Protein 2IY9 (pdb70)

Radius of gyration: 17.22 Å; Cα contacts (8 Å, |Δi|>4): 808; chains: 1; bounding box: 43×43×46 Å

Organism: Escherichia coli (NCBI:txid562)

Secondary structure (DSSP, 8-state):
--HHHHHHT--HHHHHTS-TTS--EEEEEES-----GGGTT-EEEEEE-BTT--SS--SSSHHHHHHHHHHHHHHH-SSSS--SSTT-EEEEEE--SSBPTTHHHHHHHHHHT-TTSPTTEEEEEEESS-B-----HHHHHHHHHHHHHTS-EEEEE--BS--BTTTS-TTTSPBTTT----SHHHHHT--EEEEEEEPP--TTSPP-B---SSSPBPB-TTT-SEEEE-SSEEEE-TTS-EEEE-SHHHHHHHHHHHHHHHHHH-TTS-HHHHHHHHHHHSEE-GGGTTTSGGGEE--HHHHHHHHH-

Solvent-accessible surface area: 12047 Å² total; per-residue (Å²): 156,34,50,2,13,101,8,1,2,7,38,132,99,4,46,85,83,18,55,137,135,30,87,3,1,0,0,0,1,3,0,0,2,16,36,54,26,3,0,56,96,0,69,77,23,76,67,35,30,6,135,80,56,27,27,110,18,44,151,80,37,92,62,48,40,24,44,0,0,2,2,0,0,0,0,0,2,101,130,64,10,111,3,1,1,44,72,0,42,0,0,0,0,1,0,47,19,92,17,58,149,26,5,19,2,83,0,0,62,32,0,45,91,47,124,186,24,47,78,2,29,1,13,1,0,0,0,4,20,22,39,105,51,34,136,26,76,68,3,58,90,2,0,13,76,0,3,134,78,49,57,31,1,0,0,0,1,4,6,46,54,25,26,20,9,84,163,26,61,59,102,90,40,18,22,0,4,8,6,64,25,131,52,62,95,43,118,159,47,14,1,0,0,11,0,0,0,0,15,90,14,184,115,82,85,82,1,82,18,17,51,45,59,148,50,0,3,6,47,0,46,97,30,1,19,0,0,0,0,0,52,74,0,57,17,9,41,16,78,62,127,69,19,88,15,28,0,2,15,15,0,0,0,0,0,0,0,0,0,0,0,0,0,1,41,50,23,184,7,60,4,50,61,0,26,110,18,1,21,126,7,5,50,90,47,122,76,2,65,85,48,0,30,100,0,26,2,2,17,0,79,88,0,0,26,83,24,25,158

Nearest PDB structures (foldseek):
  2iy9-assembly1_A  TM=1.003E+00  e=6.321E-73  Escherichia coli
  4bwg-assembly2_G  TM=9.987E-01  e=6.006E-67  Escherichia coli 98NK2
  1av7-assembly1_A  TM=8.566E-01  e=9.090E-17  Bacillus licheniformis
  8coz-assembly2_B  TM=7.674E-01  e=4.186E-17  Plasmodium vivax
  8pol-assembly1_B  TM=7.586E-01  e=1.205E-15  Plasmodium falciparum

CATH classification: 3.40.50.200

Sequence (309 aa):
KPWYFDAIGLTETTMSLTDKNTPVVVSVVDSGVAFIGGLSDSEFAKFSFTQDGSPFPVKKSEALYIHGTAMASLIASRYGIYGVYPHALISSRRVIPDGVQDSWIRAIESIMSNVFLAPGEEKIINISGGQKGVSASVWTELLSRMGRNNDRLIVAAVGNDGADIRKLSAQQRIWPAAYHPVSSVNKKQDPVIRVAALAQYRKGETPVLHGGGITGSRFGNNWVDIAAPGQNITFLRPDAKTGTGSGTSEATAIVSGVLAAMTSCNPRATATELKRTLLESADKYPSLVDKVTEGRVLNAEKAISMFCK

Foldseek 3Di:
DDQQCQQQVVDPVLLVLFFLVFEAEEEQEAQAAQCDAQNVPQAPEFFEQAPVRDRAHDVPDQCSNFQSNFLCLCQARRPPRDHSAVSYHYYGYHQDDRGDVPSVLVSVVVVVPDPVQDQNHNQEYFALFADAQQVCVSVQVVQLVVLVVQQHAYQHEQDFQAAAPVPDDRRPTGPPLQRQDDDPSSVLSGRYAYEFEWDRDHHVDDIDFADHRGATTHFFASSHAEYEHFAQHWGAGSVGDIDTGGHRSSRSSNLSSLLSRLCSLPSRDGSSVLSCLQRVQFDADPVCVGGHPRRGYNRSSSSSVVSSD

InterPro domains:
  IPR000209 Peptidase S8/S53 domain [PF00082] (46-308)
  IPR036852 Peptidase S8/S53 domain superfamily [G3DSA:3.40.50.200] (23-347)
  IPR036852 Peptidase S8/S53 domain superfamily [SSF52743] (22-330)
  IPR050131 Subtilisin-like serine protease [PTHR43806] (43-310)

B-factor: mean 29.31, std 7.7, range [18.89, 122.31]

GO terms:
  GO:0005576 extracellular region (C, EXP)
  GO:0044166 host cell endoplasmic reticulum lumen (C, IMP)
  GO:0004252 serine-type endopeptidase activity (F, IMP)

Structure (mmCIF, N/CA/C/O backbone):
data_2IY9
#
_entry.id   2IY9
#
_cell.length_a   44.967
_cell.length_b   78.987
_cell.length_c   95.782
_cell.angle_alpha   90.00
_cell.angle_beta   90.00
_cell.angle_gamma   90.00
#
_symmetry.space_group_name_H-M   'P 21 21 21'
#
loop_
_entity.id
_entity.type
_entity.pdbx_description
1 polymer SUBA
2 water water
#
loop_
_atom_site.group_PDB
_atom_site.id
_atom_site.type_symbol
_atom_site.label_atom_id
_atom_site.label_alt_id
_atom_site.label_comp_id
_atom_site.label_asym_id
_atom_site.label_entity_id
_atom_site.label_seq_id
_atom_site.pdbx_PDB_ins_code
_atom_site.Cartn_x
_atom_site.Cartn_y
_atom_site.Cartn_z
_atom_site.occupancy
_atom_site.B_iso_or_equiv
_atom_site.auth_seq_id
_atom_site.auth_comp_id
_atom_site.auth_asym_id
_atom_site.auth_atom_id
_atom_site.pdbx_PDB_model_num
ATOM 1 N N . LYS A 1 23 ? -4.137 34.689 25.522 1.00 35.22 23 LYS A N 1
ATOM 2 C CA . LYS A 1 23 ? -3.263 34.626 24.322 1.00 34.93 23 LYS A CA 1
ATOM 3 C C . LYS A 1 23 ? -3.736 33.436 23.428 1.00 33.53 23 LYS A C 1
ATOM 4 O O . LYS A 1 23 ? -4.948 33.250 23.279 1.00 34.12 23 LYS A O 1
ATOM 10 N N . PRO A 1 24 ? -2.831 32.670 22.789 1.00 31.70 24 PRO A N 1
ATOM 11 C CA . PRO A 1 24 ? -3.350 31.407 22.225 1.00 30.48 24 PRO A CA 1
ATOM 12 C C . PRO A 1 24 ? -3.821 30.395 23.270 1.00 28.91 24 PRO A C 1
ATOM 13 O O . PRO A 1 24 ? -3.442 30.481 24.435 1.00 28.17 24 PRO A O 1
ATOM 17 N N . TRP A 1 25 ? -4.642 29.438 22.831 1.00 27.91 25 TRP A N 1
ATOM 18 C CA . TRP A 1 25 ? -5.219 28.420 23.712 1.00 26.86 25 TRP A CA 1
ATOM 19 C C . TRP A 1 25 ? -4.209 27.724 24.613 1.00 26.24 25 TRP A C 1
ATOM 20 O O . TRP A 1 25 ? -4.512 27.410 25.764 1.00 26.52 25 TRP A O 1
ATOM 31 N N . TYR A 1 26 ? -3.001 27.491 24.100 1.00 25.82 26 TYR A N 1
ATOM 32 C CA . TYR A 1 26 ? -2.031 26.667 24.831 1.00 25.27 26 TYR A CA 1
ATOM 33 C C . TYR A 1 26 ? -1.347 27.339 26.019 1.00 25.46 26 TYR A C 1
ATOM 34 O O . TYR A 1 26 ? -0.760 26.657 26.857 1.00 25.39 26 TYR A O 1
ATOM 43 N N . PHE A 1 27 ? -1.443 28.664 26.114 1.00 25.85 27 PHE A N 1
ATOM 44 C CA . PHE A 1 27 ? -0.890 29.358 27.276 1.00 26.39 27 PHE A CA 1
ATOM 45 C C . PHE A 1 27 ? -1.555 28.894 28.580 1.00 26.54 27 PHE A C 1
ATOM 46 O O . PHE A 1 27 ? -0.878 28.417 29.488 1.00 25.96 27 PHE A O 1
ATOM 54 N N . ASP A 1 28 ? -2.886 28.986 28.654 1.00 26.92 28 ASP A N 1
ATOM 55 C CA . ASP A 1 28 ? -3.595 28.499 29.836 1.00 27.55 28 ASP A CA 1
ATOM 56 C C . ASP A 1 28 ? -3.456 26.976 29.989 1.00 27.03 28 ASP A C 1
ATOM 57 O O . ASP A 1 28 ? -3.305 26.466 31.105 1.00 26.41 28 ASP A O 1
ATOM 62 N N . ALA A 1 29 ? -3.450 26.258 28.865 1.00 26.69 29 ALA A N 1
ATOM 63 C CA . ALA A 1 29 ? -3.376 24.786 28.890 1.00 26.72 29 ALA A CA 1
ATOM 64 C C . ALA A 1 29 ? -2.095 24.281 29.559 1.00 27.04 29 ALA A C 1
ATOM 65 O O . ALA A 1 29 ? -2.116 23.277 30.284 1.00 27.89 29 ALA A O 1
ATOM 67 N N . ILE A 1 30 ? -0.990 24.995 29.354 1.00 27.03 30 ILE A N 1
ATOM 68 C CA . ILE A 1 30 ? 0.286 24.596 29.952 1.00 27.31 30 ILE A CA 1
ATOM 69 C C . ILE A 1 30 ? 0.696 25.400 31.194 1.00 27.67 30 ILE A C 1
ATOM 70 O O . ILE A 1 30 ? 1.766 25.157 31.772 1.00 27.38 30 ILE A O 1
ATOM 75 N N . GLY A 1 31 ? -0.155 26.334 31.617 1.00 28.25 31 GLY A N 1
ATOM 76 C CA . GLY A 1 31 ? 0.097 27.099 32.841 1.00 29.23 31 GLY A CA 1
ATOM 77 C C . GLY A 1 31 ? 1.090 28.237 32.644 1.00 30.11 31 GLY A C 1
ATOM 78 O O . GLY A 1 31 ? 1.805 28.630 33.582 1.00 30.08 31 GLY A O 1
ATOM 79 N N . LEU A 1 32 ? 1.126 28.774 31.429 1.00 30.49 32 LEU A N 1
ATOM 80 C CA . LEU A 1 32 ? 2.010 29.890 31.105 1.00 32.29 32 LEU A CA 1
ATOM 81 C C . LEU A 1 32 ? 1.264 31.180 31.414 1.00 32.48 32 LEU A C 1
ATOM 82 O O . LEU A 1 32 ? 0.891 31.931 30.515 1.00 32.70 32 LEU A O 1
ATOM 87 N N . THR A 1 33 ? 1.036 31.388 32.708 1.00 33.11 33 THR A N 1
ATOM 88 C CA . THR A 1 33 ? 0.281 32.509 33.243 1.00 33.81 33 THR A CA 1
ATOM 89 C C . THR A 1 33 ? 1.206 33.669 33.591 1.00 34.48 33 THR A C 1
ATOM 90 O O . THR A 1 33 ? 2.431 33.530 33.592 1.00 33.93 33 THR A O 1
ATOM 94 N N . GLU A 1 34 ? 0.599 34.803 33.924 1.00 35.46 34 GLU A N 1
ATOM 95 C CA . GLU A 1 34 ? 1.332 36.001 34.322 1.00 36.12 34 GLU A CA 1
ATOM 96 C C . GLU A 1 34 ? 2.262 35.714 35.495 1.00 36.07 34 GLU A C 1
ATOM 97 O O . GLU A 1 34 ? 3.427 36.103 35.458 1.00 36.18 34 GLU A O 1
ATOM 103 N N . THR A 1 35 ? 1.760 35.026 36.523 1.00 35.93 35 THR A N 1
ATOM 104 C CA . THR A 1 35 ? 2.566 34.757 37.722 1.00 36.29 35 THR A CA 1
ATOM 105 C C . THR A 1 35 ? 3.723 33.796 37.446 1.00 35.81 35 THR A C 1
ATOM 106 O O . THR A 1 35 ? 4.777 33.897 38.075 1.00 35.85 35 THR A O 1
ATOM 110 N N . THR A 1 36 ? 3.509 32.865 36.515 1.00 35.58 36 THR A N 1
ATOM 111 C CA . THR A 1 36 ? 4.553 31.954 36.047 1.00 34.95 36 THR A CA 1
ATOM 112 C C . THR A 1 36 ? 5.683 32.764 35.422 1.00 35.16 36 THR A C 1
ATOM 113 O O . THR A 1 36 ? 6.856 32.587 35.767 1.00 35.06 36 THR A O 1
ATOM 117 N N . MET A 1 37 ? 5.313 33.674 34.528 1.00 35.65 37 MET A N 1
ATOM 118 C CA . MET A 1 37 ? 6.282 34.485 33.791 1.00 36.30 37 MET A CA 1
ATOM 119 C C . MET A 1 37 ? 7.026 35.480 34.679 1.00 36.18 37 MET A C 1
ATOM 120 O O . MET A 1 37 ? 8.172 35.835 34.394 1.00 35.88 37 MET A O 1
ATOM 125 N N . SER A 1 38 ? 6.372 35.907 35.761 1.00 35.83 38 SER A N 1
ATOM 126 C CA . SER A 1 38 ? 6.976 36.807 36.740 1.00 35.78 38 SER A CA 1
ATOM 127 C C . SER A 1 38 ? 8.200 36.192 37.429 1.00 35.40 38 SER A C 1
ATOM 128 O O . SER A 1 38 ? 9.077 36.918 37.893 1.00 35.60 38 SE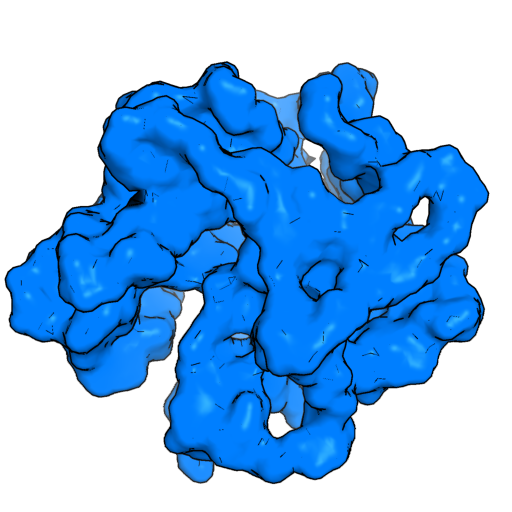R A O 1
ATOM 131 N N . LEU A 1 39 ? 8.253 34.859 37.472 1.00 34.60 39 LEU A N 1
ATOM 132 C CA . LEU A 1 39 ? 9.356 34.114 38.083 1.00 34.24 39 LEU A CA 1
ATOM 133 C C . LEU A 1 39 ? 10.649 34.082 37.257 1.00 33.88 39 LEU A C 1
ATOM 134 O O . LEU A 1 39 ? 11.703 33.696 37.771 1.00 33.22 39 LEU A O 1
ATOM 139 N N . THR A 1 40 ? 10.560 34.453 35.981 1.00 33.65 40 THR A N 1
ATOM 140 C CA . THR A 1 40 ? 11.724 34.456 35.085 1.00 33.88 40 THR A CA 1
ATOM 141 C C . THR A 1 40 ? 12.548 35.740 35.231 1.00 34.14 40 THR A C 1
ATOM 142 O O . THR A 1 40 ? 12.039 36.770 35.691 1.00 33.80 40 THR A O 1
ATOM 146 N N . ASP A 1 41 ? 13.817 35.667 34.835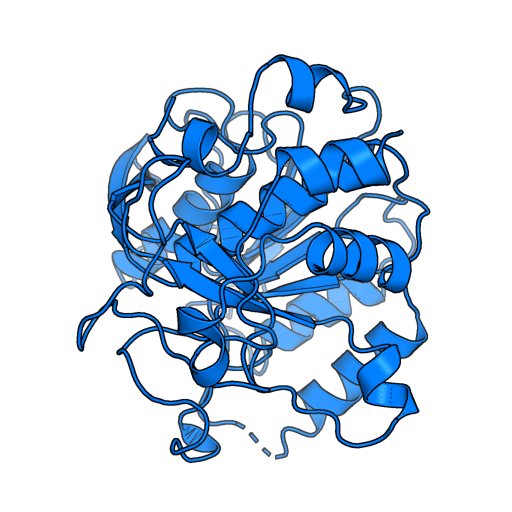 1.00 34.11 41 ASP A N 1
ATOM 147 C CA . ASP A 1 41 ? 14.758 36.779 34.958 1.00 34.66 41 ASP A CA 1
ATOM 148 C C . ASP A 1 41 ? 15.006 37.383 33.570 1.00 34.77 41 ASP A C 1
ATOM 149 O O . ASP A 1 41 ? 15.838 36.884 32.804 1.00 34.12 41 ASP A O 1
ATOM 154 N N . LYS A 1 42 ? 14.290 38.464 33.264 1.00 34.95 42 LYS A N 1
ATOM 155 C CA . LYS A 1 42 ? 14.383 39.126 31.950 1.00 35.67 42 LYS A CA 1
ATOM 156 C C . LYS A 1 42 ? 15.703 39.885 31.775 1.00 35.02 42 LYS A C 1
ATOM 157 O O . LYS A 1 42 ? 16.026 40.358 30.687 1.00 35.48 42 LYS A O 1
ATOM 163 N N . ASN A 1 43 ? 16.460 39.989 32.856 1.00 34.39 43 ASN A N 1
ATOM 164 C CA . ASN A 1 43 ? 17.745 40.666 32.843 1.00 34.16 43 ASN A CA 1
ATOM 165 C C . ASN A 1 43 ? 18.893 39.755 32.427 1.00 33.04 43 ASN A C 1
ATOM 166 O O . ASN A 1 43 ? 20.005 40.218 32.219 1.00 32.97 43 ASN A O 1
ATOM 171 N N . THR A 1 44 ? 18.604 38.459 32.300 1.00 31.61 44 THR A N 1
ATOM 172 C CA . THR A 1 44 ? 19.584 37.477 31.852 1.00 30.09 44 THR A CA 1
ATOM 173 C C . THR A 1 44 ? 19.281 37.126 30.405 1.00 29.27 44 THR A C 1
ATOM 174 O O . THR A 1 44 ? 18.220 36.563 30.116 1.00 28.57 44 THR A O 1
ATOM 178 N N . PRO A 1 45 ? 20.191 37.481 29.488 1.00 28.30 45 PRO A N 1
ATOM 179 C CA . PRO A 1 45 ? 19.920 37.198 28.083 1.00 27.76 45 PRO A CA 1
ATOM 180 C C . PRO A 1 45 ? 19.890 35.702 27.811 1.00 26.73 45 PRO A C 1
ATOM 181 O O . PRO A 1 45 ? 20.721 34.945 28.322 1.00 26.13 45 PRO A O 1
ATOM 185 N N . VAL A 1 46 ? 18.892 35.289 27.043 1.00 26.23 46 VAL A N 1
ATOM 186 C CA . VAL A 1 46 ? 18.735 33.905 26.636 1.00 25.08 46 VAL A CA 1
ATOM 187 C C . VAL A 1 46 ? 18.530 33.915 25.143 1.00 24.30 46 VAL A C 1
ATOM 188 O O . VAL A 1 46 ? 17.610 34.565 24.654 1.00 24.77 46 VAL A O 1
ATOM 192 N N . VAL A 1 47 ? 19.394 33.198 24.431 1.00 23.43 47 VAL A N 1
ATOM 193 C CA . VAL A 1 47 ? 19.312 33.069 22.984 1.00 22.61 47 VAL A CA 1
ATOM 194 C C . VAL A 1 47 ? 18.985 31.615 22.664 1.00 22.31 47 VAL A C 1
ATOM 195 O O . VAL A 1 47 ? 19.733 30.703 23.024 1.00 22.55 47 VAL A O 1
ATOM 199 N N . VAL A 1 48 ? 17.863 31.403 21.987 1.00 22.41 48 VAL A N 1
ATOM 200 C CA . VAL A 1 48 ? 17.496 30.071 21.542 1.00 21.85 48 VAL A CA 1
ATOM 201 C C . VAL A 1 48 ? 18.001 29.874 20.116 1.00 22.20 48 VAL A C 1
ATOM 202 O O . VAL A 1 48 ? 17.808 30.729 19.240 1.00 22.05 48 VAL A O 1
ATOM 206 N N . SER A 1 49 ? 18.670 28.749 19.892 1.00 22.58 49 SER A N 1
ATOM 207 C CA . SER A 1 49 ? 19.142 28.415 18.560 1.00 23.44 49 SER A CA 1
ATOM 208 C C . SER A 1 49 ? 17.969 27.863 17.735 1.00 23.26 49 SER A C 1
ATOM 209 O O . SER A 1 49 ? 17.245 26.978 18.188 1.00 23.03 49 SER A O 1
ATOM 212 N N . VAL A 1 50 ? 17.753 28.418 16.547 1.00 22.99 50 VAL A N 1
ATOM 213 C CA . VAL A 1 50 ? 16.712 27.900 15.661 1.00 22.98 50 VAL A CA 1
ATOM 214 C C . VAL A 1 50 ? 17.386 27.306 14.426 1.00 22.94 50 VAL A C 1
ATOM 215 O O . VAL A 1 50 ? 17.793 28.036 13.504 1.00 23.25 50 VAL A O 1
ATOM 219 N N . VAL A 1 51 ? 17.531 25.978 14.453 1.00 22.39 51 VAL A N 1
ATOM 220 C CA . VAL A 1 51 ? 18.211 25.229 13.396 1.00 22.56 51 VAL A CA 1
ATOM 221 C C . VAL A 1 51 ? 17.101 24.789 12.439 1.00 22.54 51 VAL A C 1
ATOM 222 O O . VAL A 1 51 ? 16.277 23.903 12.750 1.00 21.66 51 VAL A O 1
ATOM 226 N N . ASP A 1 52 ? 17.050 25.451 11.287 1.00 22.34 52 ASP A N 1
ATOM 227 C CA . ASP A 1 52 ? 15.840 25.415 10.474 1.00 23.19 52 ASP A CA 1
ATOM 228 C C . ASP A 1 52 ? 16.080 26.003 9.086 1.00 23.18 52 ASP A C 1
ATOM 229 O O . ASP A 1 52 ? 17.204 25.972 8.582 1.00 23.39 52 ASP A O 1
ATOM 234 N N . SER A 1 53 ? 15.024 26.537 8.471 1.00 24.06 53 SER A N 1
ATOM 235 C CA . SER A 1 53 ? 15.078 26.975 7.078 1.00 24.13 53 SER A CA 1
ATOM 236 C C . SER A 1 53 ? 15.422 28.466 6.915 1.00 24.86 53 SER A C 1
ATOM 237 O O . SER A 1 53 ? 15.327 29.008 5.814 1.00 24.85 53 SER A O 1
ATOM 240 N N . GLY A 1 54 ? 15.820 29.117 8.012 1.00 25.03 54 GLY A N 1
ATOM 241 C CA . GLY A 1 54 ? 16.153 30.548 7.997 1.00 25.39 54 GLY A CA 1
ATOM 242 C C . GLY A 1 54 ? 15.037 31.384 8.600 1.00 25.27 54 GLY A C 1
ATOM 243 O O . GLY A 1 54 ? 13.859 31.009 8.544 1.00 25.66 54 GLY A O 1
ATOM 244 N N . VAL A 1 55 ? 15.406 32.524 9.187 1.00 25.12 55 VAL A N 1
ATOM 245 C CA . VAL A 1 55 ? 14.447 33.331 9.931 1.00 24.19 55 VAL A CA 1
ATOM 246 C C . VAL A 1 55 ? 14.379 34.750 9.364 1.00 23.98 55 VAL A C 1
ATOM 247 O O . VAL A 1 55 ? 15.405 35.386 9.129 1.00 24.06 55 VAL A O 1
ATOM 251 N N . ALA A 1 56 ? 13.155 35.208 9.128 1.00 24.39 56 ALA A N 1
ATOM 252 C CA . ALA A 1 56 ? 12.867 36.575 8.723 1.00 24.56 56 ALA A CA 1
ATOM 253 C C . ALA A 1 56 ? 12.555 37.373 9.979 1.00 24.72 56 ALA A C 1
ATOM 254 O O . ALA A 1 56 ? 11.505 37.174 10.615 1.00 24.48 56 ALA A O 1
ATOM 256 N N . PHE A 1 57 ? 13.466 38.270 10.340 1.00 24.86 57 PHE A N 1
ATOM 257 C CA . PHE A 1 57 ? 13.311 39.060 11.565 1.00 25.24 57 PHE A CA 1
ATOM 258 C C . PHE A 1 57 ? 12.443 40.291 11.300 1.00 25.74 57 PHE A C 1
ATOM 259 O O . PHE A 1 57 ? 12.931 41.423 11.236 1.00 25.33 57 PHE A O 1
ATOM 267 N N . ILE A 1 58 ? 11.147 40.017 11.143 1.00 25.78 58 ILE A N 1
ATOM 268 C CA . ILE A 1 58 ? 10.119 41.000 10.766 1.00 26.24 58 ILE A CA 1
ATOM 269 C C . ILE A 1 58 ? 8.965 40.869 11.771 1.00 26.17 58 ILE A C 1
ATOM 270 O O . ILE A 1 58 ? 8.920 39.893 12.541 1.00 25.32 58 ILE A O 1
ATOM 275 N N . GLY A 1 59 ? 8.044 41.836 11.778 1.00 25.62 59 GLY A N 1
ATOM 276 C CA . GLY A 1 59 ? 6.897 41.789 12.683 1.00 25.19 59 GLY A CA 1
ATOM 277 C C . GLY A 1 59 ? 7.325 41.645 14.131 1.00 25.05 59 GLY A C 1
ATOM 278 O O . GLY A 1 59 ? 8.248 42.346 14.585 1.00 25.58 59 GLY A O 1
ATOM 279 N N . GLY A 1 60 ? 6.677 40.724 14.848 1.00 24.17 60 GLY A N 1
ATOM 280 C CA . GLY A 1 60 ? 7.010 40.413 16.248 1.00 23.67 60 GLY A CA 1
ATOM 281 C C . GLY A 1 60 ? 8.420 39.917 16.531 1.00 23.34 60 GLY A C 1
ATOM 282 O O . GLY A 1 60 ? 8.841 39.867 17.691 1.00 22.87 60 GLY A O 1
ATOM 283 N N . LEU A 1 61 ? 9.138 39.555 15.474 1.00 23.34 61 LEU A N 1
ATOM 284 C CA . LEU A 1 61 ? 10.540 39.127 15.562 1.00 23.82 61 LEU A CA 1
ATOM 285 C C . LEU A 1 61 ? 11.531 40.238 15.187 1.00 23.95 61 LEU A C 1
ATOM 286 O O . LEU A 1 61 ? 12.740 40.002 15.076 1.00 24.30 61 LEU A O 1
ATOM 291 N N . SER A 1 62 ? 11.008 41.447 15.016 1.00 24.24 62 SER A N 1
ATOM 292 C CA . SER A 1 62 ? 11.789 42.588 14.545 1.00 25.18 62 SER A CA 1
ATOM 293 C C . SER A 1 62 ? 13.004 42.911 15.391 1.00 24.69 62 SER A C 1
ATOM 294 O O . SER A 1 62 ? 14.018 43.376 14.864 1.00 25.42 62 SER A O 1
ATOM 297 N N . ASP A 1 63 ? 12.887 42.684 16.694 1.00 24.97 63 ASP A N 1
ATOM 298 C CA . ASP A 1 63 ? 13.956 42.959 17.653 1.00 24.99 63 ASP A CA 1
ATOM 299 C C . ASP A 1 63 ? 14.557 41.681 18.271 1.00 24.54 63 ASP A C 1
ATOM 300 O O . ASP A 1 63 ? 15.166 41.743 19.339 1.00 24.72 63 ASP A O 1
ATOM 305 N N . SER A 1 64 ? 14.388 40.542 17.601 1.00 23.66 64 SER A N 1
ATOM 306 C CA . SER A 1 64 ? 14.732 39.238 18.168 1.00 23.26 64 SER A CA 1
ATOM 307 C C . SER A 1 64 ? 16.092 38.682 17.741 1.00 23.43 64 SER A C 1
ATOM 308 O O . SER A 1 64 ? 16.559 37.686 18.298 1.00 23.21 64 SER A O 1
ATOM 311 N N . GLU A 1 65 ? 16.727 39.302 16.753 1.00 23.22 65 GLU A N 1
ATOM 312 C CA . GLU A 1 65 ? 17.949 38.719 16.213 1.00 23.38 65 GLU A CA 1
ATOM 313 C C . GLU A 1 65 ? 19.158 38.840 17.135 1.00 22.65 65 GLU A C 1
ATOM 314 O O . GLU A 1 65 ? 19.534 39.939 17.543 1.00 22.85 65 GLU A O 1
ATOM 320 N N . PHE A 1 66 ? 19.772 37.697 17.423 1.00 22.98 66 PHE A N 1
ATOM 321 C CA . PHE A 1 66 ? 21.092 37.649 18.059 1.00 23.36 66 PHE A CA 1
ATOM 322 C C . PHE A 1 66 ? 22.174 37.417 16.995 1.00 23.86 66 PHE A C 1
ATOM 323 O O . PHE A 1 66 ? 23.189 38.111 16.956 1.00 24.23 66 PHE A O 1
ATOM 331 N N . ALA A 1 67 ? 21.968 36.396 16.173 1.00 24.33 67 ALA A N 1
ATOM 332 C CA . ALA A 1 67 ? 22.854 36.092 15.071 1.00 24.60 67 ALA A CA 1
ATOM 333 C C . ALA A 1 67 ? 22.096 35.315 14.016 1.00 24.94 67 ALA A C 1
ATOM 334 O O . ALA A 1 67 ? 21.002 34.820 14.265 1.00 24.33 67 ALA A O 1
ATOM 336 N N . LYS A 1 68 ? 22.691 35.214 12.832 1.00 25.13 68 LYS A N 1
ATOM 337 C CA . LYS A 1 68 ? 22.175 34.351 11.777 1.00 25.49 68 LYS A CA 1
ATOM 338 C C . LYS A 1 68 ? 23.335 33.747 10.996 1.00 25.39 68 LYS A C 1
ATOM 339 O O . LYS A 1 68 ? 24.337 34.423 10.735 1.00 25.66 68 LYS A O 1
ATOM 345 N N . PHE A 1 69 ? 23.188 32.470 10.654 1.00 25.12 69 PHE A N 1
ATOM 346 C CA . PHE A 1 69 ? 24.230 31.679 9.985 1.00 25.83 69 PHE A CA 1
ATOM 347 C C . PHE A 1 69 ? 23.659 30.900 8.818 1.00 26.05 69 PHE A C 1
ATOM 348 O O . PHE A 1 69 ? 22.476 30.528 8.831 1.00 25.62 69 PHE A O 1
ATOM 356 N N . SER A 1 70 ? 24.520 30.620 7.833 1.00 26.77 70 SER A N 1
ATOM 357 C CA . SER A 1 70 ? 24.189 29.741 6.717 1.00 27.19 70 SER A CA 1
ATOM 358 C C . SER A 1 70 ? 24.971 28.437 6.775 1.00 27.85 70 SER A C 1
ATOM 359 O O . SER A 1 70 ? 26.193 28.433 6.974 1.00 28.03 70 SER A O 1
ATOM 362 N N . PHE A 1 71 ? 24.251 27.338 6.589 1.00 28.18 71 PHE A N 1
ATOM 363 C CA . PHE A 1 71 ? 24.862 26.039 6.366 1.00 28.53 71 PHE A CA 1
ATOM 364 C C . PHE A 1 71 ? 24.269 25.440 5.104 1.00 29.08 71 PHE A C 1
ATOM 365 O O . PHE A 1 71 ? 24.141 24.233 4.966 1.00 28.92 71 PHE A O 1
ATOM 373 N N . THR A 1 72 ? 23.915 26.325 4.180 1.00 29.92 72 THR A N 1
ATOM 374 C CA . THR A 1 72 ? 23.307 25.925 2.923 1.00 30.80 72 THR A CA 1
ATOM 375 C C . THR A 1 72 ? 24.248 26.277 1.780 1.00 31.44 72 THR A C 1
ATOM 376 O O . THR A 1 72 ? 25.163 27.092 1.945 1.00 31.48 72 THR A O 1
ATOM 380 N N . GLN A 1 73 ? 24.004 25.663 0.624 1.00 32.00 73 GLN A N 1
ATOM 381 C CA . GLN A 1 73 ? 24.924 25.717 -0.511 1.00 32.22 73 GLN A CA 1
ATOM 382 C C . GLN A 1 73 ? 24.949 27.077 -1.215 1.00 32.35 73 GLN A C 1
ATOM 383 O O . GLN A 1 73 ? 25.890 27.379 -1.967 1.00 32.68 73 GLN A O 1
ATOM 389 N N . ASP A 1 74 ? 23.920 27.887 -0.972 1.00 32.08 74 ASP A N 1
ATOM 390 C CA . ASP A 1 74 ? 23.861 29.255 -1.492 1.00 31.81 74 ASP A CA 1
ATOM 391 C C . ASP A 1 74 ? 24.581 30.279 -0.596 1.00 31.80 74 ASP A C 1
ATOM 392 O O . ASP A 1 74 ? 24.677 31.456 -0.950 1.00 32.11 74 ASP A O 1
ATOM 397 N N . GLY A 1 75 ? 25.082 29.826 0.552 1.00 31.10 75 GLY A N 1
ATOM 398 C CA . GLY A 1 75 ? 25.761 30.693 1.523 1.00 30.85 75 GLY A CA 1
ATOM 399 C C . GLY A 1 75 ? 24.882 31.723 2.222 1.00 30.54 75 GLY A C 1
ATOM 400 O O . GLY A 1 75 ? 25.388 32.601 2.939 1.00 30.14 75 GLY A O 1
ATOM 401 N N . SER A 1 76 ? 23.567 31.600 2.044 1.00 29.94 76 SER A N 1
ATOM 402 C CA . SER A 1 76 ? 22.614 32.580 2.569 1.00 30.06 76 SER A CA 1
ATOM 403 C C . SER A 1 76 ? 21.980 32.183 3.914 1.00 29.87 76 SER A C 1
ATOM 404 O O . SER A 1 76 ? 21.557 31.039 4.089 1.00 29.64 76 SER A O 1
ATOM 407 N N . PRO A 1 77 ? 21.913 33.139 4.863 1.00 30.00 77 PRO A N 1
ATOM 408 C CA . PRO A 1 77 ? 21.246 32.916 6.146 1.00 29.66 77 PRO A CA 1
ATOM 409 C C . PRO A 1 77 ? 19.729 33.155 6.086 1.00 29.41 77 PRO A C 1
ATOM 410 O O . PRO A 1 77 ? 19.019 32.887 7.064 1.00 28.42 77 PRO A O 1
ATOM 414 N N . PHE A 1 78 ? 19.243 33.648 4.943 1.00 29.10 78 PHE A N 1
ATOM 415 C CA . PHE A 1 78 ? 17.842 34.034 4.800 1.00 29.42 78 PHE A CA 1
ATOM 416 C C . PHE A 1 78 ? 17.018 32.909 4.176 1.00 29.18 78 PHE A C 1
ATOM 417 O O . PHE A 1 78 ? 17.553 32.135 3.382 1.00 29.06 78 PHE A O 1
ATOM 425 N N . PRO A 1 79 ? 15.715 32.823 4.519 1.00 29.10 79 PRO A N 1
ATOM 426 C CA . PRO A 1 79 ? 14.913 31.766 3.908 1.00 29.65 79 PRO A CA 1
ATOM 427 C C . PRO A 1 79 ? 14.637 32.059 2.432 1.00 30.51 79 PRO A C 1
ATOM 428 O O . PRO A 1 79 ? 14.586 33.227 2.025 1.00 29.86 79 PRO A O 1
ATOM 432 N N . VAL A 1 80 ? 14.475 30.994 1.651 1.00 31.74 80 VAL A N 1
ATOM 433 C CA . VAL A 1 80 ? 14.246 31.102 0.211 1.00 32.97 80 VAL A CA 1
ATOM 434 C C . VAL A 1 80 ? 12.873 30.559 -0.175 1.00 34.44 80 VAL A C 1
ATOM 435 O O . VAL A 1 80 ? 12.228 29.841 0.604 1.00 34.35 80 VAL A O 1
ATOM 439 N N . LYS A 1 81 ? 12.449 30.896 -1.390 1.00 35.82 81 LYS A N 1
ATOM 440 C CA . LYS A 1 81 ? 11.104 30.618 -1.875 1.00 37.62 81 LYS A CA 1
ATOM 441 C C . LYS A 1 81 ? 10.997 29.291 -2.643 1.00 38.25 81 LYS A C 1
ATOM 442 O O . LYS A 1 81 ? 9.987 29.035 -3.309 1.00 38.88 81 LYS A O 1
ATOM 448 N N . LYS A 1 82 ? 12.026 28.448 -2.544 1.00 38.63 82 LYS A N 1
ATOM 449 C CA . LYS A 1 82 ? 12.053 27.144 -3.232 1.00 38.75 82 LYS A CA 1
ATOM 450 C C . LYS A 1 82 ? 10.780 26.350 -2.945 1.00 38.63 82 LYS A C 1
ATOM 451 O O . LYS A 1 82 ? 10.164 25.759 -3.839 1.00 38.46 82 LYS A O 1
ATOM 453 N N . SER A 1 83 ? 10.382 26.362 -1.682 1.00 38.32 83 SER A N 1
ATOM 454 C CA . SER A 1 83 ? 9.148 25.735 -1.257 1.00 37.88 83 SER A CA 1
ATOM 455 C C . SER A 1 83 ? 8.462 26.714 -0.331 1.00 37.28 83 SER A C 1
ATOM 456 O O . SER A 1 83 ? 9.135 27.410 0.439 1.00 37.54 83 SER A O 1
ATOM 458 N N . GLU A 1 84 ? 7.133 26.769 -0.396 1.00 36.37 84 GLU A N 1
ATOM 459 C CA . GLU A 1 84 ? 6.376 27.644 0.487 1.00 35.51 84 GLU A CA 1
ATOM 460 C C . GLU A 1 84 ? 6.574 27.253 1.954 1.00 34.27 84 GLU A C 1
ATOM 461 O O . GLU A 1 84 ? 6.835 28.116 2.799 1.00 33.10 84 GLU A O 1
ATOM 467 N N . ALA A 1 85 ? 6.462 25.953 2.238 1.00 33.26 85 ALA A N 1
ATOM 468 C CA . ALA A 1 85 ? 6.656 25.437 3.592 1.00 32.53 85 ALA A CA 1
ATOM 469 C C . ALA A 1 85 ? 8.029 25.817 4.133 1.00 31.87 85 ALA A C 1
ATOM 470 O O . ALA A 1 85 ? 8.130 26.294 5.259 1.00 32.34 85 ALA A O 1
ATOM 472 N N . LEU A 1 86 ? 9.074 25.616 3.334 1.00 31.17 86 LEU A N 1
ATOM 473 C CA . LEU A 1 86 ? 10.433 25.951 3.769 1.00 31.18 86 LEU A CA 1
ATOM 474 C C . LEU A 1 86 ? 10.708 27.454 3.801 1.00 30.46 86 LEU A C 1
ATOM 475 O O . LEU A 1 86 ? 11.561 27.909 4.561 1.00 30.77 86 LEU A O 1
ATOM 480 N N . TYR A 1 87 ? 9.970 28.229 3.008 1.00 29.86 87 TYR A N 1
ATOM 481 C CA . TYR A 1 87 ? 10.086 29.689 3.072 1.00 28.88 87 TYR A CA 1
ATOM 482 C C . TYR A 1 87 ? 9.676 30.188 4.449 1.00 27.84 87 TYR A C 1
ATOM 483 O O . TYR A 1 87 ? 10.295 31.100 4.990 1.00 27.76 87 TYR A O 1
ATOM 492 N N . ILE A 1 88 ? 8.650 29.560 5.017 1.00 26.95 88 ILE A N 1
ATOM 493 C CA . ILE A 1 88 ? 8.013 30.057 6.238 1.00 26.66 88 ILE A CA 1
ATOM 494 C C . ILE A 1 88 ? 8.475 29.396 7.533 1.00 26.13 88 ILE A C 1
ATOM 495 O O . ILE A 1 88 ? 8.311 29.969 8.627 1.00 25.35 88 ILE A O 1
ATOM 500 N N . HIS A 1 89 ? 9.049 28.201 7.407 1.00 25.69 89 HIS A N 1
ATOM 501 C CA . HIS A 1 89 ? 9.163 27.299 8.556 1.00 25.32 89 HIS A CA 1
ATOM 502 C C . HIS A 1 89 ? 10.019 27.844 9.701 1.00 24.43 89 HIS A C 1
ATOM 503 O O . HIS A 1 89 ? 9.572 27.841 10.848 1.00 23.89 89 HIS A O 1
ATOM 510 N N . GLY A 1 90 ? 11.227 28.315 9.388 1.00 23.39 90 GLY A N 1
ATOM 511 C CA . GLY A 1 90 ? 12.121 28.886 10.408 1.00 23.32 90 GLY A CA 1
ATOM 512 C C . GLY A 1 90 ? 11.498 30.075 11.132 1.00 22.99 90 GLY A C 1
ATOM 513 O O . GLY A 1 90 ? 11.551 30.162 12.373 1.00 22.77 90 GLY A O 1
ATOM 514 N N . THR A 1 91 ? 10.908 30.989 10.357 1.00 22.66 91 THR A N 1
ATOM 515 C CA . THR A 1 91 ? 10.226 32.178 10.907 1.00 23.13 91 THR A CA 1
ATOM 516 C C . THR A 1 91 ? 9.063 31.772 11.823 1.00 22.75 91 THR A C 1
ATOM 517 O O . THR A 1 91 ? 8.884 32.330 12.911 1.00 23.06 91 THR A O 1
ATOM 521 N N . ALA A 1 92 ? 8.274 30.800 11.369 1.00 22.31 92 ALA A N 1
ATOM 522 C CA . ALA A 1 92 ? 7.183 30.252 12.164 1.00 21.58 92 ALA A CA 1
ATOM 523 C C . ALA A 1 92 ? 7.673 29.782 13.545 1.00 21.57 92 ALA A C 1
ATOM 524 O O . ALA A 1 92 ? 7.103 30.156 14.568 1.00 21.15 92 ALA A O 1
ATOM 526 N N . MET A 1 93 ? 8.732 28.971 13.557 1.00 21.72 93 MET A N 1
ATOM 527 C CA . MET A 1 93 ? 9.254 28.391 14.805 1.00 21.65 93 MET A CA 1
ATOM 528 C C . MET A 1 93 ? 9.797 29.459 15.741 1.00 21.56 93 MET A C 1
ATOM 529 O O . MET A 1 93 ? 9.451 29.487 16.935 1.00 21.65 93 MET A O 1
ATOM 534 N N . ALA A 1 94 ? 10.617 30.348 15.181 1.00 21.31 94 ALA A N 1
ATOM 535 C CA . ALA A 1 94 ? 11.145 31.505 15.888 1.00 20.81 94 ALA A CA 1
ATOM 536 C C . ALA A 1 94 ? 10.017 32.312 16.510 1.00 20.93 94 ALA A C 1
ATOM 537 O O . ALA A 1 94 ? 10.133 32.736 17.656 1.00 20.44 94 ALA A O 1
ATOM 539 N N . SER A 1 95 ? 8.919 32.497 15.772 1.00 20.48 95 SER A N 1
ATOM 540 C CA . SER A 1 95 ? 7.804 33.280 16.300 1.00 20.71 95 SER A CA 1
ATOM 541 C C . SER A 1 95 ? 7.177 32.600 17.515 1.00 20.40 95 SER A C 1
ATOM 542 O O . SER A 1 95 ? 6.870 33.275 18.499 1.00 20.19 95 SER A O 1
ATOM 545 N N . LEU A 1 96 ? 7.014 31.271 17.459 1.00 19.80 96 LEU A N 1
ATOM 546 C CA . LEU A 1 96 ? 6.410 30.528 18.573 1.00 20.28 96 LEU A CA 1
ATOM 547 C C . LEU A 1 96 ? 7.250 30.595 19.854 1.00 19.93 96 LEU A C 1
ATOM 548 O O . LEU A 1 96 ? 6.706 30.644 20.955 1.00 19.97 96 LEU A O 1
ATOM 553 N N . ILE A 1 97 ? 8.569 30.616 19.681 1.00 20.15 97 ILE A N 1
ATOM 554 C CA . ILE A 1 97 ? 9.511 30.741 20.784 1.00 20.34 97 ILE A CA 1
ATOM 555 C C . ILE A 1 97 ? 9.531 32.165 21.347 1.00 21.05 97 ILE A C 1
ATOM 556 O O . ILE A 1 97 ? 9.467 32.359 22.563 1.00 21.82 97 ILE A O 1
ATOM 561 N N . ALA A 1 98 ? 9.618 33.160 20.469 1.00 21.98 98 ALA A N 1
ATOM 562 C CA . ALA A 1 98 ? 10.088 34.488 20.910 1.00 23.00 98 ALA A CA 1
ATOM 563 C C . ALA A 1 98 ? 9.337 35.745 20.438 1.00 23.50 98 ALA A C 1
ATOM 564 O O . ALA A 1 98 ? 9.719 36.867 20.818 1.00 23.62 98 ALA A O 1
ATOM 566 N N . SER A 1 99 ? 8.314 35.601 19.594 1.00 23.62 99 SER A N 1
ATOM 567 C CA . SER A 1 99 ? 7.642 36.800 19.045 1.00 24.03 99 SER A CA 1
ATOM 568 C C . SER A 1 99 ? 7.126 37.747 20.139 1.00 23.76 99 SER A C 1
ATOM 569 O O . SER A 1 99 ? 6.520 37.310 21.111 1.00 24.33 99 SER A O 1
ATOM 572 N N . ARG A 1 100 ? 7.371 39.043 19.964 1.00 23.99 100 ARG A N 1
ATOM 573 C CA . ARG A 1 100 ? 7.051 40.046 20.990 1.00 23.88 100 ARG A CA 1
ATOM 574 C C . ARG A 1 100 ? 5.700 40.716 20.813 1.00 24.55 100 ARG A C 1
ATOM 575 O O . ARG A 1 100 ? 5.214 41.399 21.713 1.00 24.97 100 ARG A O 1
ATOM 583 N N . TYR A 1 101 ? 5.116 40.544 19.635 1.00 25.18 101 TYR A N 1
ATOM 584 C CA . TYR A 1 101 ? 3.760 41.008 19.362 1.00 25.54 101 TYR A CA 1
ATOM 585 C C . TYR A 1 101 ? 3.231 40.319 18.118 1.00 25.31 101 TYR A C 1
ATOM 586 O O . TYR A 1 101 ? 4.008 39.822 17.295 1.00 25.18 101 TYR A O 1
ATOM 595 N N . GLY A 1 102 ? 1.908 40.296 17.978 1.00 24.95 102 GLY A N 1
ATOM 596 C CA . GLY A 1 102 ? 1.269 39.583 16.877 1.00 25.04 102 GLY A CA 1
ATOM 597 C C . GLY A 1 102 ? 1.131 38.161 17.351 1.00 24.90 102 GLY A C 1
ATOM 598 O O . GLY A 1 102 ? 0.193 37.830 18.074 1.00 26.06 102 GLY A O 1
ATOM 599 N N . ILE A 1 103 ? 2.092 37.328 16.991 1.00 24.75 103 ILE A N 1
ATOM 600 C CA . ILE A 1 103 ? 2.227 36.015 17.624 1.00 24.48 103 ILE A CA 1
ATOM 601 C C . ILE A 1 103 ? 2.726 36.190 19.070 1.00 24.39 103 ILE A C 1
ATOM 602 O O . ILE A 1 103 ? 3.609 37.012 19.332 1.00 24.27 103 ILE A O 1
ATOM 607 N N . TYR A 1 104 ? 2.144 35.428 19.995 1.00 24.44 104 TYR A N 1
ATOM 608 C CA . TYR A 1 104 ? 2.573 35.446 21.389 1.00 24.66 104 TYR A CA 1
ATOM 609 C C . TYR A 1 104 ? 3.633 34.383 21.602 1.00 24.25 104 TYR A C 1
ATOM 610 O O . TYR A 1 104 ? 3.318 33.197 21.752 1.00 24.04 104 TYR A O 1
ATOM 619 N N . GLY A 1 105 ? 4.892 34.809 21.628 1.00 23.86 105 GLY A N 1
ATOM 620 C CA . GLY A 1 105 ? 5.983 33.890 21.893 1.00 23.83 105 GLY A CA 1
ATOM 621 C C . GLY A 1 105 ? 5.885 33.382 23.317 1.00 23.82 105 GLY A C 1
ATOM 622 O O . GLY A 1 105 ? 5.418 34.098 24.203 1.00 23.56 105 GLY A O 1
ATOM 623 N N . VAL A 1 106 ? 6.294 32.130 23.525 1.00 23.97 106 VAL A N 1
ATOM 624 C CA . VAL A 1 106 ? 6.324 31.537 24.858 1.00 23.93 106 VAL A CA 1
ATOM 625 C C . VAL A 1 106 ? 7.207 32.340 25.811 1.00 24.03 106 VAL A C 1
ATOM 626 O O . VAL A 1 106 ? 6.819 32.582 26.966 1.00 23.61 106 VAL A O 1
ATOM 630 N N . TYR A 1 107 ? 8.392 32.737 25.336 1.00 24.37 107 TYR A N 1
ATOM 631 C CA . TYR A 1 107 ? 9.302 33.570 26.133 1.00 24.74 107 TYR A CA 1
ATOM 632 C C . TYR A 1 107 ? 9.787 34.749 25.277 1.00 24.78 107 TYR A C 1
ATOM 633 O O . TYR A 1 107 ? 10.857 34.694 24.664 1.00 24.16 107 TYR A O 1
ATOM 642 N N . PRO A 1 108 ? 8.974 35.821 25.208 1.00 25.12 108 PRO A N 1
ATOM 643 C CA . PRO A 1 108 ? 9.292 36.945 24.325 1.00 25.36 108 PRO A CA 1
ATOM 644 C C . PRO A 1 108 ? 10.564 37.724 24.681 1.00 25.57 108 PRO A C 1
ATOM 645 O O . PRO A 1 108 ? 11.030 38.511 23.860 1.00 25.91 108 PRO A O 1
ATOM 649 N N . HIS A 1 109 ? 11.107 37.513 25.879 1.00 25.40 109 HIS A N 1
ATOM 650 C CA . HIS A 1 109 ? 12.397 38.103 26.258 1.00 25.74 109 HIS A CA 1
ATOM 651 C C . HIS A 1 109 ? 13.588 37.440 25.573 1.00 25.00 109 HIS A C 1
ATOM 652 O O . HIS A 1 109 ? 14.675 38.019 25.533 1.00 25.16 109 HIS A O 1
ATOM 659 N N . ALA A 1 110 ? 13.392 36.218 25.075 1.00 24.22 110 ALA A N 1
ATOM 660 C CA . ALA A 1 110 ? 14.464 35.485 24.389 1.00 23.45 110 ALA A CA 1
ATOM 661 C C . ALA A 1 110 ? 14.865 36.137 23.078 1.00 23.12 110 ALA A C 1
ATOM 662 O O . ALA A 1 110 ? 14.084 36.849 22.459 1.00 23.40 110 ALA A O 1
ATOM 664 N N . LEU A 1 111 ? 16.107 35.893 22.679 1.00 22.65 111 LEU A N 1
ATOM 665 C CA . LEU A 1 111 ? 16.584 36.232 21.355 1.00 21.96 111 LEU A CA 1
ATOM 666 C C . LEU A 1 111 ? 16.746 34.944 20.562 1.00 22.03 111 LEU A C 1
ATOM 667 O O . LEU A 1 111 ? 16.638 33.852 21.122 1.00 21.69 111 LEU A O 1
ATOM 672 N N . ILE A 1 112 ? 16.998 35.083 19.262 1.00 21.79 112 ILE A N 1
ATOM 673 C CA . ILE A 1 112 ? 17.037 33.950 18.354 1.00 22.30 112 ILE A CA 1
ATOM 674 C C . ILE A 1 112 ? 18.347 33.970 17.560 1.00 22.35 112 ILE A C 1
ATOM 675 O O . ILE A 1 112 ? 18.739 35.004 17.006 1.00 22.18 112 ILE A O 1
ATOM 680 N N . SER A 1 113 ? 19.014 32.824 17.521 1.00 22.67 113 SER A N 1
ATOM 681 C CA . SER A 1 113 ? 20.149 32.615 16.625 1.00 23.41 113 SER A CA 1
ATOM 682 C C . SER A 1 113 ? 19.709 31.654 15.531 1.00 23.97 113 SER A C 1
ATOM 683 O O . SER A 1 113 ? 19.496 30.458 15.789 1.00 24.88 113 SER A O 1
ATOM 686 N N . SER A 1 114 ? 19.569 32.184 14.317 1.00 23.67 114 SER A N 1
ATOM 687 C CA . SER A 1 114 ? 19.101 31.399 13.186 1.00 23.69 114 SER A CA 1
ATOM 688 C C . SER A 1 114 ? 20.254 30.660 12.519 1.00 24.07 114 SER A C 1
ATOM 689 O O . SER A 1 114 ? 21.279 31.258 12.169 1.00 24.25 114 SER A O 1
ATOM 692 N N . ARG A 1 115 ? 20.092 29.351 12.372 1.00 23.74 115 ARG A N 1
ATOM 693 C CA . ARG A 1 115 ? 21.097 28.549 11.703 1.00 23.96 115 ARG A CA 1
ATOM 694 C C . ARG A 1 115 ? 20.402 27.831 10.563 1.00 23.91 115 ARG A C 1
ATOM 695 O O . ARG A 1 115 ? 19.700 26.820 10.764 1.00 23.47 115 ARG A O 1
ATOM 703 N N . ARG A 1 116 ? 20.570 28.373 9.358 1.00 24.01 116 ARG A N 1
ATOM 704 C CA . ARG A 1 116 ? 19.835 27.843 8.215 1.00 24.23 116 ARG A CA 1
ATOM 705 C C . ARG A 1 116 ? 20.515 26.589 7.673 1.00 23.93 116 ARG A C 1
ATOM 706 O O . ARG A 1 116 ? 21.680 26.641 7.287 1.00 23.74 116 ARG A O 1
ATOM 714 N N . VAL A 1 117 ? 19.780 25.475 7.638 1.00 23.76 117 VAL A N 1
ATOM 715 C CA . VAL A 1 117 ? 20.347 24.183 7.205 1.00 24.52 117 VAL A CA 1
ATOM 716 C C . VAL A 1 117 ? 19.630 23.541 6.005 1.00 25.55 117 VAL A C 1
ATOM 717 O O . VAL A 1 117 ? 20.118 22.548 5.438 1.00 25.07 117 VAL A O 1
ATOM 721 N N . ILE A 1 118 ? 18.470 24.108 5.656 1.00 26.49 118 ILE A N 1
ATOM 722 C CA . ILE A 1 118 ? 17.617 23.666 4.549 1.00 27.42 118 ILE A CA 1
ATOM 723 C C . ILE A 1 118 ? 16.958 24.905 3.910 1.00 28.26 118 ILE A C 1
ATOM 724 O O . ILE A 1 118 ? 16.912 25.963 4.530 1.00 28.27 118 ILE A O 1
ATOM 729 N N . PRO A 1 119 ? 16.516 24.807 2.642 1.00 28.99 119 PRO A N 1
ATOM 730 C CA . PRO A 1 119 ? 16.755 23.701 1.726 1.00 29.71 119 PRO A CA 1
ATOM 731 C C . PRO A 1 119 ? 18.181 23.792 1.185 1.00 30.57 119 PRO A C 1
ATOM 732 O O . PRO A 1 119 ? 18.897 24.769 1.466 1.00 30.83 119 PRO A O 1
ATOM 736 N N . ASP A 1 120 ? 18.587 22.779 0.425 1.00 30.90 120 ASP A N 1
ATOM 737 C CA . ASP A 1 120 ? 19.900 22.758 -0.217 1.00 31.56 120 ASP A CA 1
ATOM 738 C C . ASP A 1 120 ? 21.043 22.933 0.783 1.00 31.68 120 ASP A C 1
ATOM 739 O O . ASP A 1 120 ? 21.983 23.690 0.554 1.00 31.48 120 ASP A O 1
ATOM 744 N N . GLY A 1 121 ? 20.954 22.228 1.907 1.00 31.99 121 GLY A N 1
ATOM 745 C CA . GLY A 1 121 ? 22.029 22.258 2.879 1.00 32.16 121 GLY A CA 1
ATOM 746 C C . GLY A 1 121 ? 23.308 21.680 2.306 1.00 32.75 121 GLY A C 1
ATOM 747 O O . GLY A 1 121 ? 23.285 20.937 1.313 1.00 32.60 121 GLY A O 1
ATOM 748 N N . VAL A 1 122 ? 24.427 22.047 2.916 1.00 32.96 122 VAL A N 1
ATOM 749 C CA . VAL A 1 122 ? 25.672 21.340 2.687 1.00 33.48 122 VAL A CA 1
ATOM 750 C C . VAL A 1 122 ? 25.442 19.945 3.277 1.00 33.77 122 VAL A C 1
ATOM 751 O O . VAL A 1 122 ? 24.446 19.732 3.982 1.00 34.10 122 VAL A O 1
ATOM 755 N N . GLN A 1 123 ? 26.313 18.981 2.996 1.00 33.98 123 GLN A N 1
ATOM 756 C CA . GLN A 1 123 ? 26.061 17.652 3.551 1.00 34.17 123 GLN A CA 1
ATOM 757 C C . GLN A 1 123 ? 26.116 17.731 5.066 1.00 33.47 123 GLN A C 1
ATOM 758 O O . GLN A 1 123 ? 26.970 18.421 5.624 1.00 33.85 123 GLN A O 1
ATOM 764 N N . ASP A 1 124 ? 25.180 17.046 5.716 1.00 32.93 124 ASP A N 1
ATOM 765 C CA . ASP A 1 124 ? 25.114 16.992 7.175 1.00 31.94 124 ASP A CA 1
ATOM 766 C C . ASP A 1 124 ? 24.983 18.397 7.777 1.00 30.84 124 ASP A C 1
ATOM 767 O O . ASP A 1 124 ? 25.523 18.683 8.852 1.00 30.30 124 ASP A O 1
ATOM 772 N N . SER A 1 125 ? 24.265 19.267 7.067 1.00 29.40 125 SER A N 1
ATOM 773 C CA . SER A 1 125 ? 24.159 20.675 7.439 1.00 28.31 125 SER A CA 1
ATOM 774 C C . SER A 1 125 ? 23.662 20.822 8.879 1.00 27.72 125 SER A C 1
ATOM 775 O O . SER A 1 125 ? 24.175 21.656 9.634 1.00 26.58 125 SER A O 1
ATOM 778 N N . TRP A 1 126 ? 22.678 19.993 9.236 1.00 27.37 126 TRP A N 1
ATOM 779 C CA . TRP A 1 126 ? 22.182 19.856 10.608 1.00 27.44 126 TRP A CA 1
ATOM 780 C C . TRP A 1 126 ? 23.334 19.674 11.593 1.00 27.12 126 TRP A C 1
ATOM 781 O O . TRP A 1 126 ? 23.391 20.355 12.625 1.00 26.98 126 TRP A O 1
ATOM 792 N N . ILE A 1 127 ? 24.247 18.759 11.268 1.00 26.42 127 ILE A N 1
ATOM 793 C CA . ILE A 1 127 ? 25.414 18.486 12.115 1.00 25.96 127 ILE A CA 1
ATOM 794 C C . ILE A 1 127 ? 26.421 19.636 12.126 1.00 25.80 127 ILE A C 1
ATOM 795 O O . ILE A 1 127 ? 26.914 20.010 13.193 1.00 25.02 127 ILE A O 1
ATOM 800 N N . ARG A 1 128 ? 26.714 20.208 10.957 1.00 25.63 128 ARG A N 1
ATOM 801 C CA . ARG A 1 128 ? 27.610 21.366 10.883 1.00 26.03 128 ARG A CA 1
ATOM 802 C C . ARG A 1 128 ? 27.100 22.536 11.730 1.00 25.46 128 ARG A C 1
ATOM 803 O O . ARG A 1 128 ? 27.883 23.222 12.394 1.00 24.61 128 ARG A O 1
ATOM 811 N N . ALA A 1 129 ? 25.786 22.747 11.700 1.00 25.42 129 ALA A N 1
ATOM 812 C CA . ALA A 1 129 ? 25.137 23.796 12.490 1.00 25.13 129 ALA A CA 1
ATOM 813 C C . ALA A 1 129 ? 25.423 23.619 13.967 1.00 25.16 129 ALA A C 1
ATOM 814 O O . ALA A 1 129 ? 25.768 24.587 14.649 1.00 25.21 129 ALA A O 1
ATOM 816 N N . ILE A 1 130 ? 25.301 22.375 14.444 1.00 24.54 130 ILE A N 1
ATOM 817 C CA . ILE A 1 130 ? 25.490 22.055 15.854 1.00 24.43 130 ILE A CA 1
ATOM 818 C C . ILE A 1 130 ? 26.972 22.108 16.245 1.00 24.67 130 ILE A C 1
ATOM 819 O O . ILE A 1 130 ? 27.320 22.681 17.274 1.00 23.75 130 ILE A O 1
ATOM 824 N N . GLU A 1 131 ? 27.838 21.527 15.413 1.00 25.21 131 GLU A N 1
ATOM 825 C CA . GLU A 1 131 ? 29.293 21.620 15.623 1.00 26.21 131 GLU A CA 1
ATOM 826 C C . GLU A 1 131 ? 29.746 23.069 15.778 1.00 25.78 131 GLU A C 1
ATOM 827 O O . GLU A 1 131 ? 30.673 23.358 16.536 1.00 25.97 131 GLU A O 1
ATOM 833 N N . SER A 1 132 ? 29.108 23.967 15.034 1.00 25.57 132 SER A N 1
ATOM 834 C CA . SER A 1 132 ? 29.439 25.396 15.078 1.00 25.91 132 SER A CA 1
ATOM 835 C C . SER A 1 132 ? 29.125 26.007 16.447 1.00 26.18 132 SER A C 1
ATOM 836 O O . SER A 1 132 ? 29.928 26.779 16.998 1.00 26.64 132 SER A O 1
ATOM 839 N N . ILE A 1 133 ? 27.982 25.636 17.020 1.00 26.10 133 ILE A N 1
ATOM 840 C CA . ILE A 1 133 ? 27.673 26.021 18.401 1.00 25.76 133 ILE A CA 1
ATOM 841 C C . ILE A 1 133 ? 28.711 25.455 19.369 1.00 26.41 133 ILE A C 1
ATOM 842 O O . ILE A 1 133 ? 29.254 26.172 20.225 1.00 26.36 133 ILE A O 1
ATOM 847 N N . MET A 1 134 ? 28.971 24.161 19.228 1.00 27.30 134 MET A N 1
ATOM 848 C CA . MET A 1 134 ? 29.780 23.432 20.193 1.00 28.34 134 MET A CA 1
ATOM 849 C C . MET A 1 134 ? 31.212 23.930 20.309 1.00 28.81 134 MET A C 1
ATOM 850 O O . MET A 1 134 ? 31.786 23.885 21.398 1.00 29.51 134 MET A O 1
ATOM 855 N N . SER A 1 135 ? 31.771 24.419 19.203 1.00 29.44 135 SER A N 1
ATOM 856 C CA . SER A 1 135 ? 33.153 24.902 19.180 1.00 30.64 135 SER A CA 1
ATOM 857 C C . SER A 1 135 ? 33.305 26.406 19.466 1.00 30.58 135 SER A C 1
ATOM 858 O O . SER A 1 135 ? 34.421 26.932 19.477 1.00 30.65 135 SER A O 1
ATOM 861 N N . ASN A 1 136 ? 32.184 27.088 19.688 1.00 30.45 136 ASN A N 1
ATOM 862 C CA . ASN A 1 136 ? 32.189 28.530 19.934 1.00 30.41 136 ASN A CA 1
ATOM 863 C C . ASN A 1 136 ? 32.289 28.823 21.429 1.00 30.47 136 ASN A C 1
ATOM 864 O O . ASN A 1 136 ? 31.282 28.785 22.126 1.00 30.65 136 ASN A O 1
ATOM 869 N N . VAL A 1 137 ? 33.505 29.104 21.921 1.00 30.50 137 VAL A N 1
ATOM 870 C CA . VAL A 1 137 ? 33.715 29.409 23.340 1.00 30.19 137 VAL A CA 1
ATOM 871 C C . VAL A 1 137 ? 33.324 30.835 23.711 1.00 30.36 137 VAL A C 1
ATOM 872 O O . VAL A 1 137 ? 33.343 31.192 24.890 1.00 30.11 137 VAL A O 1
ATOM 876 N N . PHE A 1 138 ? 32.977 31.650 22.719 1.00 30.46 138 PHE A N 1
ATOM 877 C CA . PHE A 1 138 ? 32.632 33.039 23.003 1.00 30.99 138 PHE A CA 1
ATOM 878 C C . PHE A 1 138 ? 31.148 33.261 23.295 1.00 30.51 138 PHE A C 1
ATOM 879 O O . PHE A 1 138 ? 30.730 34.364 23.658 1.00 30.15 138 PHE A O 1
ATOM 887 N N . LEU A 1 139 ? 30.371 32.186 23.180 1.00 29.72 139 LEU A N 1
ATOM 888 C CA . LEU A 1 139 ? 28.984 32.175 23.634 1.00 29.08 139 LEU A CA 1
ATOM 889 C C . LEU A 1 139 ? 28.917 32.170 25.165 1.00 28.96 139 LEU A C 1
ATOM 890 O O . LEU A 1 139 ? 29.513 31.312 25.823 1.00 28.74 139 LEU A O 1
ATOM 895 N N . ALA A 1 140 ? 28.196 33.142 25.712 1.00 28.11 140 ALA A N 1
ATOM 896 C CA . ALA A 1 140 ? 27.996 33.262 27.143 1.00 27.57 140 ALA A CA 1
ATOM 897 C C . ALA A 1 140 ? 27.015 32.176 27.596 1.00 27.74 140 ALA A C 1
ATOM 898 O O . ALA A 1 140 ? 26.290 31.619 26.758 1.00 26.43 140 ALA A O 1
ATOM 900 N N . PRO A 1 141 ? 26.970 31.883 28.922 1.00 27.84 141 PRO A N 1
ATOM 901 C CA . PRO A 1 141 ? 25.999 30.907 29.418 1.00 27.89 141 PRO A CA 1
ATOM 902 C C . PRO A 1 141 ? 24.600 31.411 29.065 1.00 27.92 141 PRO A C 1
ATOM 903 O O . PRO A 1 141 ? 24.319 32.598 29.225 1.00 29.00 141 PRO A O 1
ATOM 907 N N . GLY A 1 142 ? 23.744 30.538 28.558 1.00 27.62 142 GLY A N 1
ATOM 908 C CA . GLY A 1 142 ? 22.400 30.967 28.153 1.00 26.78 142 GLY A CA 1
ATOM 909 C C . GLY A 1 142 ? 22.276 31.362 26.685 1.00 26.64 142 GLY A C 1
ATOM 910 O O . GLY A 1 142 ? 21.159 31.495 26.180 1.00 26.78 142 GLY A O 1
ATOM 911 N N . GLU A 1 143 ? 23.412 31.573 26.016 1.00 25.51 143 GLU A N 1
ATOM 912 C CA . GLU A 1 143 ? 23.433 31.837 24.571 1.00 25.19 143 GLU A CA 1
ATOM 913 C C . GLU A 1 143 ? 23.552 30.513 23.820 1.00 24.45 143 GLU A C 1
ATOM 914 O O . GLU A 1 143 ? 24.595 29.850 23.876 1.00 23.68 143 GLU A O 1
ATOM 920 N N . GLU A 1 144 ? 22.466 30.128 23.145 1.00 23.68 144 GLU A N 1
ATOM 921 C CA . GLU A 1 144 ? 22.395 28.872 22.369 1.00 23.45 144 GLU A CA 1
ATOM 922 C C . GLU A 1 144 ? 22.610 27.609 23.229 1.00 23.26 144 GLU A C 1
ATOM 923 O O . GLU A 1 144 ? 23.170 26.594 22.775 1.00 23.50 144 GLU A O 1
ATOM 929 N N . LYS A 1 145 ? 22.160 27.689 24.479 1.00 22.64 145 LYS A N 1
ATOM 930 C CA . LYS A 1 145 ? 22.111 26.541 25.380 1.00 22.48 145 LYS A CA 1
ATOM 931 C C . LYS A 1 145 ? 20.957 25.620 24.969 1.00 21.97 145 LYS A C 1
ATOM 932 O O . LYS A 1 145 ? 21.064 24.375 25.008 1.00 21.68 145 LYS A O 1
ATOM 938 N N . ILE A 1 146 ? 19.841 26.254 24.617 1.00 21.79 146 ILE A N 1
ATOM 939 C CA . ILE A 1 146 ? 18.669 25.546 24.149 1.00 21.58 146 ILE A CA 1
ATOM 940 C C . ILE A 1 146 ? 18.657 25.619 22.633 1.00 21.50 146 ILE A C 1
ATOM 941 O O . ILE A 1 146 ? 18.577 26.705 22.059 1.00 21.52 146 ILE A O 1
ATOM 946 N N . ILE A 1 147 ? 18.731 24.444 22.010 1.00 21.03 147 ILE A N 1
ATOM 947 C CA . ILE A 1 147 ? 18.824 24.304 20.566 1.00 21.04 147 ILE A CA 1
ATOM 948 C C . ILE A 1 147 ? 17.549 23.675 19.998 1.00 21.52 147 ILE A C 1
ATOM 949 O O . ILE A 1 147 ? 17.259 22.500 20.240 1.00 21.72 147 ILE A O 1
ATOM 954 N N . ASN A 1 148 ? 16.803 24.465 19.228 1.00 21.79 148 ASN A N 1
ATOM 955 C CA . ASN A 1 148 ? 15.527 24.026 18.667 1.00 21.93 148 ASN A CA 1
ATOM 956 C C . ASN A 1 148 ? 15.686 23.425 17.286 1.00 22.38 148 ASN A C 1
ATOM 957 O O . ASN A 1 148 ? 16.153 24.087 16.341 1.00 21.84 148 ASN A O 1
ATOM 962 N N . ILE A 1 149 ? 15.284 22.163 17.173 1.00 22.68 149 ILE A N 1
ATOM 963 C CA . ILE A 1 149 ? 15.317 21.460 15.902 1.00 23.53 149 ILE A CA 1
ATOM 964 C C . ILE A 1 149 ? 13.907 20.927 15.603 1.00 23.80 149 ILE A C 1
ATOM 965 O O . ILE A 1 149 ? 13.581 19.773 15.892 1.00 23.10 149 ILE A O 1
ATOM 970 N N . SER A 1 150 ? 13.084 21.804 15.036 1.00 24.90 150 SER A N 1
ATOM 971 C CA . SER A 1 150 ? 11.712 21.481 14.646 1.00 25.85 150 SER A CA 1
ATOM 972 C C . SER A 1 150 ? 11.701 20.755 13.294 1.00 27.12 150 SER A C 1
ATOM 973 O O . SER A 1 150 ? 11.168 21.257 12.298 1.00 28.16 150 SER A O 1
ATOM 976 N N . GLY A 1 151 ? 12.309 19.575 13.271 1.00 27.89 151 GLY A N 1
ATOM 977 C CA . GLY A 1 151 ? 12.453 18.786 12.055 1.00 29.09 151 GLY A CA 1
ATOM 978 C C . GLY A 1 151 ? 13.699 17.947 12.200 1.00 29.62 151 GLY A C 1
ATOM 979 O O . GLY A 1 151 ? 13.996 17.446 13.289 1.00 29.69 151 GLY A O 1
ATOM 980 N N . GLY A 1 152 ? 14.447 17.823 11.110 1.00 30.14 152 GLY A N 1
ATOM 981 C CA . GLY A 1 152 ? 15.684 17.069 11.137 1.00 31.21 152 GLY A CA 1
ATOM 982 C C . GLY A 1 152 ? 15.904 16.248 9.887 1.00 31.90 152 GLY A C 1
ATOM 983 O O . GLY A 1 152 ? 15.293 16.502 8.846 1.00 31.60 152 GLY A O 1
ATOM 984 N N . GLN A 1 153 ? 16.761 15.244 10.017 1.00 32.22 153 GLN A N 1
ATOM 985 C CA . GLN A 1 153 ? 17.262 14.487 8.888 1.00 33.79 153 GLN A CA 1
ATOM 986 C C . GLN A 1 153 ? 16.779 13.041 8.961 1.00 34.12 153 GLN A C 1
ATOM 987 O O . GLN A 1 153 ? 16.873 12.407 10.011 1.00 33.99 153 GLN A O 1
ATOM 993 N N . LYS A 1 154 ? 16.244 12.534 7.853 1.00 35.25 154 LYS A N 1
ATOM 994 C CA . LYS A 1 154 ? 16.012 11.100 7.729 1.00 36.57 154 LYS A CA 1
ATOM 995 C C . LYS A 1 154 ? 16.858 10.504 6.602 1.00 37.17 154 LYS A C 1
ATOM 996 O O . LYS A 1 154 ? 17.633 11.213 5.971 1.00 37.24 154 LYS A O 1
ATOM 1002 N N . GLY A 1 155 ? 16.735 9.201 6.385 1.00 38.07 155 GLY A N 1
ATOM 1003 C CA . GLY A 1 155 ? 17.571 8.508 5.410 1.00 38.92 155 GLY A CA 1
ATOM 1004 C C . GLY A 1 155 ? 18.974 8.347 5.958 1.00 39.71 155 GLY A C 1
ATOM 1005 O O . GLY A 1 155 ? 19.949 8.340 5.206 1.00 40.10 155 GLY A O 1
ATOM 1006 N N . VAL A 1 156 ? 19.064 8.226 7.281 1.00 40.29 156 VAL A N 1
ATOM 1007 C CA . VAL A 1 156 ? 20.340 8.085 7.968 1.00 40.65 156 VAL A CA 1
ATOM 1008 C C . VAL A 1 156 ? 20.701 6.603 8.107 1.00 40.99 156 VAL A C 1
ATOM 1009 O O . VAL A 1 156 ? 20.024 5.848 8.812 1.00 41.72 156 VAL A O 1
ATOM 1013 N N . SER A 1 158 ? 25.258 3.884 9.790 1.00 43.35 158 SER A N 1
ATOM 1014 C CA . SER A 1 158 ? 26.032 5.121 9.840 1.00 42.94 158 SER A CA 1
ATOM 1015 C C . SER A 1 158 ? 25.182 6.305 10.302 1.00 42.26 158 SER A C 1
ATOM 1016 O O . SER A 1 158 ? 25.066 7.322 9.617 1.00 42.47 158 SER A O 1
ATOM 1019 N N . ALA A 1 159 ? 24.579 6.139 11.473 1.00 41.31 159 ALA A N 1
ATOM 1020 C CA . ALA A 1 159 ? 24.109 7.251 12.282 1.00 40.15 159 ALA A CA 1
ATOM 1021 C C . ALA A 1 159 ? 25.307 7.658 13.125 1.00 39.29 159 ALA A C 1
ATOM 1022 O O . ALA A 1 159 ? 25.177 8.308 14.169 1.00 39.16 159 ALA A O 1
ATOM 1024 N N . SER A 1 160 ? 26.476 7.246 12.638 1.00 37.87 160 SER A N 1
ATOM 1025 C CA . SER A 1 160 ? 27.740 7.347 13.331 1.00 36.85 160 SER A CA 1
ATOM 1026 C C . SER A 1 160 ? 28.139 8.779 13.635 1.00 35.47 160 SER A C 1
ATOM 1027 O O . SER A 1 160 ? 28.642 9.049 14.718 1.00 35.22 160 SER A O 1
ATOM 1030 N N . VAL A 1 161 ? 27.918 9.691 12.685 1.00 34.15 161 VAL A N 1
ATOM 1031 C CA . VAL A 1 161 ? 28.270 11.110 12.891 1.00 32.87 161 VAL A CA 1
ATOM 1032 C C . VAL A 1 161 ? 27.340 11.750 13.930 1.00 32.06 161 VAL A C 1
ATOM 1033 O O . VAL A 1 161 ? 27.806 12.458 14.818 1.00 31.80 161 VAL A O 1
ATOM 1037 N N . TRP A 1 162 ? 26.034 11.472 13.826 1.00 30.95 162 TRP A N 1
ATOM 1038 C CA . TRP A 1 162 ? 25.055 11.935 14.811 1.00 29.72 162 TRP A CA 1
ATOM 1039 C C . TRP A 1 162 ? 25.328 11.375 16.214 1.00 29.47 162 TRP A C 1
ATOM 1040 O O . TRP A 1 162 ? 25.319 12.106 17.202 1.00 28.35 162 TRP A O 1
ATOM 1051 N N . THR A 1 163 ? 25.561 10.069 16.295 1.00 29.27 163 THR A N 1
ATOM 1052 C CA . THR A 1 163 ? 25.736 9.404 17.579 1.00 29.37 163 THR A CA 1
ATOM 1053 C C . THR A 1 163 ? 27.011 9.871 18.298 1.00 28.99 163 THR A C 1
ATOM 1054 O O . THR A 1 163 ? 27.012 10.069 19.517 1.00 28.99 163 THR A O 1
ATOM 1058 N N . GLU A 1 164 ? 28.089 10.067 17.545 1.00 28.65 164 GLU A N 1
ATOM 1059 C CA . GLU A 1 164 ? 29.317 10.618 18.125 1.00 28.54 164 GLU A CA 1
ATOM 1060 C C . GLU A 1 164 ? 29.060 12.021 18.706 1.00 27.89 164 GLU A C 1
ATOM 1061 O O . GLU A 1 164 ? 29.427 12.311 19.853 1.00 27.88 164 GLU A O 1
ATOM 1067 N N . LEU A 1 165 ? 28.411 12.872 17.916 1.00 27.53 165 LEU A N 1
ATOM 1068 C CA . LEU A 1 165 ? 28.166 14.270 18.307 1.00 26.96 165 LEU A CA 1
ATOM 1069 C C . LEU A 1 165 ? 27.266 14.365 19.535 1.00 25.89 165 LEU A C 1
ATOM 1070 O O . LEU A 1 165 ? 27.542 15.130 20.458 1.00 25.52 165 LEU A O 1
ATOM 1075 N N . LEU A 1 166 ? 26.184 13.597 19.538 1.00 25.47 166 LEU A N 1
ATOM 1076 C CA . LEU A 1 166 ? 25.212 13.683 20.628 1.00 25.16 166 LEU A CA 1
ATOM 1077 C C . LEU A 1 166 ? 25.751 13.114 21.936 1.00 25.47 166 LEU A C 1
ATOM 1078 O O . LEU A 1 166 ? 25.516 13.682 23.007 1.00 24.90 166 LEU A O 1
ATOM 1083 N N . SER A 1 167 ? 26.478 11.999 21.864 1.00 25.75 167 SER A N 1
ATOM 1084 C CA . SER A 1 167 ? 27.065 11.434 23.091 1.00 26.05 167 SER A CA 1
ATOM 1085 C C . SER A 1 167 ? 28.129 12.376 23.660 1.00 25.89 167 SER A C 1
ATOM 1086 O O . SER A 1 167 ? 28.221 12.531 24.873 1.00 25.04 167 SER A O 1
ATOM 1089 N N . ARG A 1 168 ? 28.891 13.031 22.781 1.00 25.65 168 ARG A N 1
ATOM 1090 C CA . ARG A 1 168 ? 29.851 14.071 23.194 1.00 26.45 168 ARG A CA 1
ATOM 1091 C C . ARG A 1 168 ? 29.159 15.280 23.839 1.00 25.66 168 ARG A C 1
ATOM 1092 O O . ARG A 1 168 ? 29.564 15.727 24.918 1.00 25.79 168 ARG A O 1
ATOM 1100 N N . MET A 1 169 ? 28.113 15.805 23.194 1.00 25.77 169 MET A N 1
ATOM 1101 C CA . MET A 1 169 ? 27.34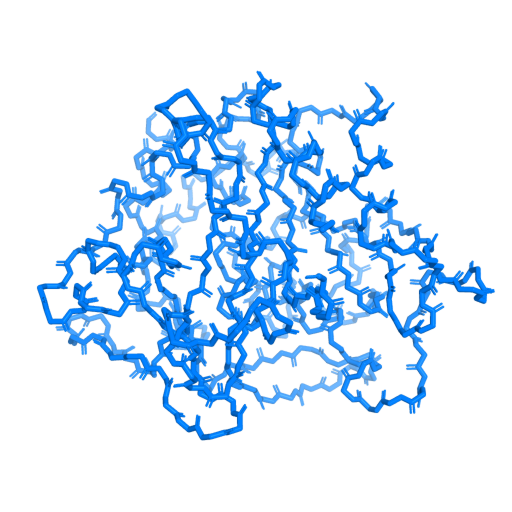6 16.908 23.791 1.00 25.46 169 MET A CA 1
ATOM 1102 C C . MET A 1 169 ? 26.798 16.476 25.150 1.00 24.65 169 MET A C 1
ATOM 1103 O O . MET A 1 169 ? 26.777 17.260 26.087 1.00 24.20 169 MET A O 1
ATOM 1108 N N . GLY A 1 170 ? 26.380 15.214 25.251 1.00 24.54 170 GLY A N 1
ATOM 1109 C CA . GLY A 1 170 ? 25.879 14.661 26.512 1.00 24.31 170 GLY A CA 1
ATOM 1110 C C . GLY A 1 170 ? 26.929 14.723 27.606 1.00 24.81 170 GLY A C 1
ATOM 1111 O O . GLY A 1 170 ? 26.665 15.204 28.712 1.00 24.40 170 GLY A O 1
ATOM 1112 N N . ARG A 1 171 ? 28.130 14.256 27.285 1.00 25.14 171 ARG A N 1
ATOM 1113 C CA . ARG A 1 171 ? 29.250 14.318 28.218 1.00 26.00 171 ARG A CA 1
ATOM 1114 C C . ARG A 1 171 ? 29.564 15.744 28.677 1.00 25.49 171 ARG A C 1
ATOM 1115 O O . ARG A 1 171 ? 29.846 15.971 29.851 1.00 25.96 171 ARG A O 1
ATOM 1123 N N . ASN A 1 172 ? 29.472 16.698 27.756 1.00 25.60 172 ASN A N 1
ATOM 1124 C CA . ASN A 1 172 ? 29.709 18.117 28.049 1.00 25.56 172 ASN A CA 1
ATOM 1125 C C . ASN A 1 172 ? 28.704 18.684 29.045 1.00 25.32 172 ASN A C 1
ATOM 1126 O O . ASN A 1 172 ? 29.027 19.578 29.824 1.00 24.25 172 ASN A O 1
ATOM 1131 N N . ASN A 1 173 ? 27.476 18.164 28.991 1.00 25.06 173 ASN A N 1
ATOM 1132 C CA . ASN A 1 173 ? 26.442 18.492 29.966 1.00 25.45 173 ASN A CA 1
ATOM 1133 C C . ASN A 1 173 ? 26.097 19.991 30.025 1.00 25.34 173 ASN A C 1
ATOM 1134 O O . ASN A 1 173 ? 25.768 20.530 31.084 1.00 24.61 173 ASN A O 1
ATOM 1139 N N . ASP A 1 174 ? 26.192 20.661 28.881 1.00 25.79 174 ASP A N 1
ATOM 1140 C CA . ASP A 1 174 ? 26.007 22.111 28.837 1.00 26.29 174 ASP A CA 1
ATOM 1141 C C . ASP A 1 174 ? 24.802 22.545 28.007 1.00 25.99 174 ASP A C 1
ATOM 1142 O O . ASP A 1 174 ? 24.151 23.544 28.327 1.00 26.93 174 ASP A O 1
ATOM 1147 N N . ARG A 1 175 ? 24.493 21.796 26.956 1.00 24.90 175 ARG A N 1
ATOM 1148 C CA . ARG A 1 175 ? 23.436 22.217 26.022 1.00 24.22 175 ARG A CA 1
ATOM 1149 C C . ARG A 1 175 ? 22.392 21.130 25.811 1.00 23.67 175 ARG A C 1
ATOM 1150 O O . ARG A 1 175 ? 22.669 19.940 26.011 1.00 23.36 175 ARG A O 1
ATOM 1158 N N . LEU A 1 176 ? 21.197 21.560 25.398 1.00 22.96 176 LEU A N 1
ATOM 1159 C CA . LEU A 1 176 ? 20.094 20.667 25.120 1.00 22.19 176 LEU A CA 1
ATOM 1160 C C . LEU A 1 176 ? 19.591 20.827 23.705 1.00 21.91 176 LEU A C 1
ATOM 1161 O O . LEU A 1 176 ? 19.522 21.940 23.187 1.00 21.87 176 LEU A O 1
ATOM 1166 N N . ILE A 1 177 ? 19.221 19.705 23.099 1.00 21.00 177 ILE A N 1
ATOM 1167 C CA . ILE A 1 177 ? 18.597 19.728 21.779 1.00 21.25 177 ILE A CA 1
ATOM 1168 C C . ILE A 1 177 ? 17.146 19.318 21.928 1.00 20.82 177 ILE A C 1
ATOM 1169 O O . ILE A 1 177 ? 16.836 18.231 22.439 1.00 21.39 177 ILE A O 1
ATOM 1174 N N . VAL A 1 178 ? 16.268 20.217 21.514 1.00 20.84 178 VAL A N 1
ATOM 1175 C CA . VAL A 1 178 ? 14.842 19.956 21.528 1.00 20.78 178 VAL A CA 1
ATOM 1176 C C . VAL A 1 178 ? 14.464 19.581 20.097 1.00 21.28 178 VAL A C 1
ATOM 1177 O O . VAL A 1 178 ? 14.579 20.399 19.177 1.00 20.95 178 VAL A O 1
ATOM 1181 N N . ALA A 1 179 ? 14.057 18.321 19.927 1.00 21.05 179 ALA A N 1
ATOM 1182 C CA . ALA A 1 179 ? 13.902 17.704 18.606 1.00 20.91 179 ALA A CA 1
ATOM 1183 C C . ALA A 1 179 ? 12.502 17.144 18.366 1.00 21.22 179 ALA A C 1
ATOM 1184 O O . ALA A 1 179 ? 12.012 16.338 19.151 1.00 20.98 179 ALA A O 1
ATOM 1186 N N . ALA A 1 180 ? 11.870 17.572 17.268 1.00 21.35 180 ALA A N 1
ATOM 1187 C CA . ALA A 1 180 ? 10.557 17.054 16.860 1.00 21.42 180 ALA A CA 1
ATOM 1188 C C . ALA A 1 180 ? 10.690 15.585 16.464 1.00 21.30 180 ALA A C 1
ATOM 1189 O O . ALA A 1 180 ? 11.673 15.214 15.810 1.00 21.43 180 ALA A O 1
ATOM 1191 N N . VAL A 1 181 ? 9.711 14.761 16.843 1.00 20.88 181 VAL A N 1
ATOM 1192 C CA . VAL A 1 181 ? 9.747 13.337 16.471 1.00 21.61 181 VAL A CA 1
ATOM 1193 C C . VAL A 1 181 ? 9.214 13.114 15.049 1.00 22.36 181 VAL A C 1
ATOM 1194 O O . VAL A 1 181 ? 9.296 12.006 14.514 1.00 23.00 181 VAL A O 1
ATOM 1198 N N . GLY A 1 182 ? 8.657 14.168 14.455 1.00 22.91 182 GLY A N 1
ATOM 1199 C CA . GLY A 1 182 ? 8.208 14.114 13.058 1.00 23.18 182 GLY A CA 1
ATOM 1200 C C . GLY A 1 182 ? 6.725 13.873 12.895 1.00 23.78 182 GLY A C 1
ATOM 1201 O O . GLY A 1 182 ? 6.042 13.445 13.831 1.00 22.98 182 GLY A O 1
ATOM 1202 N N . ASN A 1 183 ? 6.221 14.163 11.698 1.00 24.38 183 ASN A N 1
ATOM 1203 C CA . ASN A 1 183 ? 4.794 14.015 11.420 1.00 24.87 183 ASN A CA 1
ATOM 1204 C C . ASN A 1 183 ? 4.499 12.785 10.569 1.00 25.40 183 ASN A C 1
ATOM 1205 O O . ASN A 1 183 ? 5.416 12.207 9.985 1.00 25.97 183 ASN A O 1
ATOM 1210 N N . ASP A 1 184 ? 3.213 12.422 10.532 1.00 25.86 184 ASP A N 1
ATOM 1211 C CA . ASP A 1 184 ? 2.574 11.380 9.686 1.00 26.58 184 ASP A CA 1
ATOM 1212 C C . ASP A 1 184 ? 1.862 10.305 10.516 1.00 26.41 184 ASP A C 1
ATOM 1213 O O . ASP A 1 184 ? 1.267 9.374 9.970 1.00 25.98 184 ASP A O 1
ATOM 1218 N N . GLY A 1 185 ? 1.939 10.443 11.833 1.00 26.56 185 GLY A N 1
ATOM 1219 C CA . GLY A 1 185 ? 1.259 9.544 12.759 1.00 26.83 185 GLY A CA 1
ATOM 1220 C C . GLY A 1 185 ? 1.838 8.145 12.889 1.00 26.80 185 GLY A C 1
ATOM 1221 O O . GLY A 1 185 ? 1.218 7.277 13.511 1.00 27.42 185 GLY A O 1
ATOM 1222 N N . ALA A 1 186 ? 3.018 7.909 12.323 1.00 26.60 186 ALA A N 1
ATOM 1223 C CA . ALA A 1 186 ? 3.629 6.576 12.404 1.00 26.59 186 ALA A CA 1
ATOM 1224 C C . ALA A 1 186 ? 4.105 6.241 13.819 1.00 26.93 186 ALA A C 1
ATOM 1225 O O . ALA A 1 186 ? 4.508 7.131 14.575 1.00 27.06 186 ALA A O 1
ATOM 1227 N N . ASP A 1 187 ? 4.055 4.952 14.162 1.00 26.71 187 ASP A N 1
ATOM 1228 C CA . ASP A 1 187 ? 4.661 4.421 15.388 1.00 26.40 187 ASP A CA 1
ATOM 1229 C C . ASP A 1 187 ? 6.162 4.255 15.146 1.00 26.41 187 ASP A C 1
ATOM 1230 O O . ASP A 1 187 ? 6.584 3.397 14.359 1.00 25.87 187 ASP A O 1
ATOM 1235 N N . ILE A 1 188 ? 6.958 5.090 15.823 1.00 26.31 188 ILE A N 1
ATOM 1236 C CA . ILE A 1 188 ? 8.422 5.118 15.662 1.00 26.42 188 ILE A CA 1
ATOM 1237 C C . ILE A 1 188 ? 9.086 3.755 15.950 1.00 26.38 188 ILE A C 1
ATOM 1238 O O . ILE A 1 188 ? 10.135 3.436 15.389 1.00 25.30 188 ILE A O 1
ATOM 1243 N N . ARG A 1 189 ? 8.464 2.966 16.824 1.00 27.07 189 ARG A N 1
ATOM 1244 C CA . ARG A 1 189 ? 8.963 1.630 17.139 1.00 27.96 189 ARG A CA 1
ATOM 1245 C C . ARG A 1 189 ? 8.934 0.679 15.931 1.00 28.87 189 ARG A C 1
ATOM 1246 O O . ARG A 1 189 ? 9.734 -0.243 15.859 1.00 29.46 189 ARG A O 1
ATOM 1254 N N . LYS A 1 190 ? 8.036 0.928 14.982 1.00 29.88 190 LYS A N 1
ATOM 1255 C CA . LYS A 1 190 ? 7.852 0.061 13.810 1.00 30.85 190 LYS A CA 1
ATOM 1256 C C . LYS A 1 190 ? 8.473 0.592 12.516 1.00 31.49 190 LYS A C 1
ATOM 1257 O O . LYS A 1 190 ? 8.564 -0.133 11.523 1.00 31.11 190 LYS A O 1
ATOM 1263 N N . LEU A 1 191 ? 8.864 1.864 12.516 1.00 31.85 191 LEU A N 1
ATOM 1264 C CA . LEU A 1 191 ? 9.541 2.450 11.378 1.00 32.27 191 LEU A CA 1
ATOM 1265 C C . LEU A 1 191 ? 10.901 1.797 11.207 1.00 32.74 191 LEU A C 1
ATOM 1266 O O . LEU A 1 191 ? 11.498 1.332 12.182 1.00 33.12 191 LEU A O 1
ATOM 1271 N N . SER A 1 192 ? 11.392 1.767 9.973 1.00 33.06 192 SER A N 1
ATOM 1272 C CA . SER A 1 192 ? 12.765 1.343 9.724 1.00 33.52 192 SER A CA 1
ATOM 1273 C C . SER A 1 192 ? 13.713 2.510 10.009 1.00 33.42 192 SER A C 1
ATOM 1274 O O . SER A 1 192 ? 13.281 3.660 10.107 1.00 33.34 192 SER A O 1
ATOM 1277 N N . ALA A 1 193 ? 15.003 2.217 10.137 1.00 33.51 193 ALA A N 1
ATOM 1278 C CA . ALA A 1 193 ? 15.991 3.245 10.445 1.00 33.51 193 ALA A CA 1
ATOM 1279 C C . ALA A 1 193 ? 15.997 4.389 9.425 1.00 33.92 193 ALA A C 1
ATOM 1280 O O . ALA A 1 193 ? 16.234 5.541 9.784 1.00 33.65 193 ALA A O 1
ATOM 1282 N N . GLN A 1 194 ? 15.719 4.070 8.162 1.00 34.09 194 GLN A N 1
ATOM 1283 C CA . GLN A 1 194 ? 15.722 5.079 7.090 1.00 34.80 194 GLN A CA 1
ATOM 1284 C C . GLN A 1 194 ? 14.585 6.104 7.168 1.00 33.91 194 GLN A C 1
ATOM 1285 O O . GLN A 1 194 ? 14.688 7.189 6.588 1.00 33.70 194 GLN A O 1
ATOM 1291 N N . GLN A 1 195 ? 13.511 5.758 7.874 1.00 33.28 195 GLN A N 1
ATOM 1292 C CA . GLN A 1 195 ? 12.328 6.629 7.964 1.00 32.72 195 GLN A CA 1
ATOM 1293 C C . GLN A 1 195 ? 12.292 7.485 9.243 1.00 31.70 195 GLN A C 1
ATOM 1294 O O . GLN A 1 195 ? 11.513 8.437 9.334 1.00 31.38 195 GLN A O 1
ATOM 1300 N N . ARG A 1 196 ? 13.126 7.140 10.219 1.00 30.60 196 ARG A N 1
ATOM 1301 C CA . ARG A 1 196 ? 13.154 7.847 11.504 1.00 29.58 196 ARG A CA 1
ATOM 1302 C C . ARG A 1 196 ? 13.888 9.166 11.386 1.00 28.90 196 ARG A C 1
ATOM 1303 O O . ARG A 1 196 ? 14.897 9.257 10.688 1.00 28.65 196 ARG A O 1
ATOM 1311 N N . ILE A 1 197 ? 13.377 10.183 12.071 1.00 27.96 197 ILE A N 1
ATOM 1312 C CA . ILE A 1 197 ? 13.948 11.530 11.978 1.00 27.56 197 ILE A CA 1
ATOM 1313 C C . ILE A 1 197 ? 14.986 11.771 13.070 1.00 27.00 197 ILE A C 1
ATOM 1314 O O . ILE A 1 197 ? 14.738 11.497 14.250 1.00 26.13 197 ILE A O 1
ATOM 1319 N N . TRP A 1 198 ? 16.147 12.268 12.643 1.00 26.29 198 TRP A N 1
ATOM 1320 C CA . TRP A 1 198 ? 17.271 12.606 13.515 1.00 25.48 198 TRP A CA 1
ATOM 1321 C C . TRP A 1 198 ? 17.292 14.125 13.751 1.00 24.86 198 TRP A C 1
ATOM 1322 O O . TRP A 1 198 ? 16.953 14.873 12.846 1.00 25.11 198 TRP A O 1
ATOM 1333 N N . PRO A 1 199 ? 17.724 14.585 14.950 1.00 23.97 199 PRO A N 1
ATOM 1334 C CA . PRO A 1 199 ? 18.291 13.797 16.047 1.00 23.54 199 PRO A CA 1
ATOM 1335 C C . PRO A 1 199 ? 17.304 13.137 17.008 1.00 22.88 199 PRO A C 1
ATOM 1336 O O . PRO A 1 199 ? 17.746 12.497 17.958 1.00 22.48 199 PRO A O 1
ATOM 1340 N N . ALA A 1 200 ? 15.995 13.264 16.784 1.00 22.71 200 ALA A N 1
ATOM 1341 C CA . ALA A 1 200 ? 15.046 12.564 17.664 1.00 22.72 200 ALA A CA 1
ATOM 1342 C C . ALA A 1 200 ? 15.319 11.041 17.710 1.00 22.99 200 ALA A C 1
ATOM 1343 O O . ALA A 1 200 ? 15.126 10.407 18.747 1.00 23.10 200 ALA A O 1
ATOM 1345 N N . ALA A 1 201 ? 15.810 10.485 16.601 1.00 22.73 201 ALA A N 1
ATOM 1346 C CA . ALA A 1 201 ? 16.048 9.032 16.474 1.00 23.14 201 ALA A CA 1
ATOM 1347 C C . ALA A 1 201 ? 17.236 8.521 17.306 1.00 23.33 201 ALA A C 1
ATOM 1348 O O . ALA A 1 201 ? 17.430 7.308 17.434 1.00 22.99 201 ALA A O 1
ATOM 1350 N N . TYR A 1 202 ? 18.028 9.445 17.858 1.00 23.80 202 TYR A N 1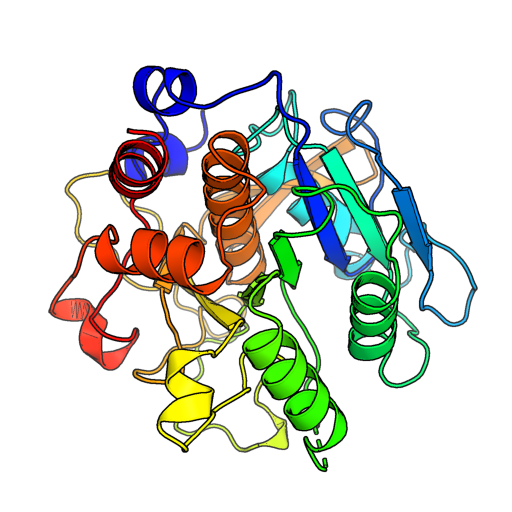
ATOM 1351 C CA . TYR A 1 202 ? 19.087 9.087 18.785 1.00 23.95 202 TYR A CA 1
ATOM 1352 C C . TYR A 1 202 ? 18.481 8.193 19.860 1.00 24.30 202 TYR A C 1
ATOM 1353 O O . TYR A 1 202 ? 17.478 8.551 20.499 1.00 23.45 202 TYR A O 1
ATOM 1362 N N . HIS A 1 203 ? 19.071 7.010 20.023 1.00 24.84 203 HIS A N 1
ATOM 1363 C CA . HIS A 1 203 ? 18.475 5.965 20.867 1.00 25.90 203 HIS A CA 1
ATOM 1364 C C . HIS A 1 203 ? 19.538 5.256 21.702 1.00 26.10 203 HIS A C 1
ATOM 1365 O O . HIS A 1 203 ? 19.779 4.056 21.522 1.00 26.73 203 HIS A O 1
ATOM 1372 N N . PRO A 1 204 ? 20.154 5.986 22.646 1.00 26.87 204 PRO A N 1
ATOM 1373 C CA . PRO A 1 204 ? 21.287 5.423 23.385 1.00 26.67 204 PRO A CA 1
ATOM 1374 C C . PRO A 1 204 ? 20.874 4.194 24.187 1.00 27.21 204 PRO A C 1
ATOM 1375 O O . PRO A 1 204 ? 19.753 4.136 24.719 1.00 26.58 204 PRO A O 1
ATOM 1379 N N . VAL A 1 205 ? 21.764 3.214 24.276 1.00 27.03 205 VAL A N 1
ATOM 1380 C CA . VAL A 1 205 ? 21.431 2.006 25.035 1.00 27.48 205 VAL A CA 1
ATOM 1381 C C . VAL A 1 205 ? 22.259 1.799 26.301 1.00 26.58 205 VAL A C 1
ATOM 1382 O O . VAL A 1 205 ? 21.835 1.073 27.195 1.00 26.70 205 VAL A O 1
ATOM 1386 N N . SER A 1 206 ? 23.436 2.424 26.380 1.00 25.94 206 SER A N 1
ATOM 1387 C CA . SER A 1 206 ? 24.223 2.344 27.606 1.00 24.93 206 SER A CA 1
ATOM 1388 C C . SER A 1 206 ? 23.622 3.208 28.712 1.00 24.69 206 SER A C 1
ATOM 1389 O O . SER A 1 206 ? 23.020 4.256 28.446 1.00 25.04 206 SER A O 1
ATOM 1392 N N . SER A 1 207 ? 23.786 2.764 29.954 1.00 24.32 207 SER A N 1
ATOM 1393 C CA . SER A 1 207 ? 23.324 3.521 31.115 1.00 24.08 207 SER A CA 1
ATOM 1394 C C . SER A 1 207 ? 23.857 4.963 31.124 1.00 23.76 207 SER A C 1
ATOM 1395 O O . SER A 1 207 ? 23.104 5.914 31.383 1.00 22.83 207 SER A O 1
ATOM 1398 N N . VAL A 1 208 ? 25.143 5.118 30.830 1.00 22.89 208 VAL A N 1
ATOM 1399 C CA . VAL A 1 208 ? 25.785 6.434 30.861 1.00 23.10 208 VAL A CA 1
ATOM 1400 C C . VAL A 1 208 ? 25.217 7.360 29.777 1.00 23.19 208 VAL A C 1
ATOM 1401 O O . VAL A 1 208 ? 24.849 8.511 30.063 1.00 23.97 208 VAL A O 1
ATOM 1405 N N . ASN A 1 209 ? 25.119 6.854 28.551 1.00 23.05 209 ASN A N 1
ATOM 1406 C CA . ASN A 1 209 ? 24.585 7.660 27.451 1.00 23.77 209 ASN A CA 1
ATOM 1407 C C . ASN A 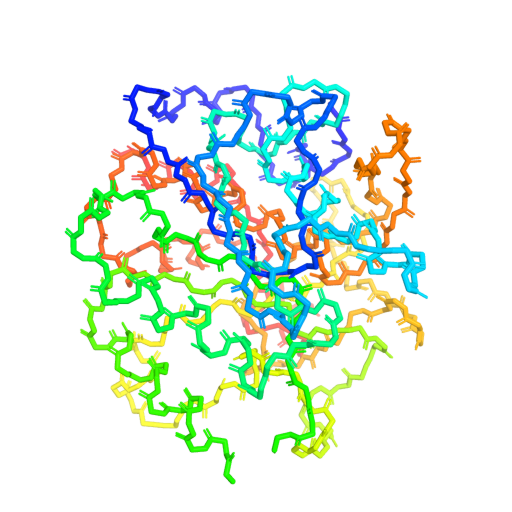1 209 ? 23.106 8.009 27.601 1.00 23.81 209 ASN A C 1
ATOM 1408 O O . ASN A 1 209 ? 22.691 9.093 27.189 1.00 23.97 209 ASN A O 1
ATOM 1413 N N . LYS A 1 210 ? 22.323 7.114 28.214 1.00 23.75 210 LYS A N 1
ATOM 1414 C CA . LYS A 1 210 ? 20.916 7.427 28.503 1.00 24.16 210 LYS A CA 1
ATOM 1415 C C . LYS A 1 210 ? 20.828 8.548 29.529 1.00 24.48 210 LYS A C 1
ATOM 1416 O O . LYS A 1 210 ? 20.080 9.510 29.337 1.00 24.62 210 LYS A O 1
ATOM 1422 N N . LYS A 1 211 ? 21.613 8.425 30.597 1.00 25.04 211 LYS A N 1
ATOM 1423 C CA . LYS A 1 211 ? 21.607 9.392 31.703 1.00 25.83 211 LYS A CA 1
ATOM 1424 C C . LYS A 1 211 ? 22.091 10.783 31.300 1.00 25.64 211 LYS A C 1
ATOM 1425 O O . LYS A 1 211 ? 21.579 11.782 31.815 1.00 25.75 211 LYS A O 1
ATOM 1431 N N . GLN A 1 212 ? 23.069 10.854 30.396 1.00 25.52 212 GLN A N 1
ATOM 1432 C CA . GLN A 1 212 ? 23.555 12.156 29.885 1.00 26.00 212 GLN A CA 1
ATOM 1433 C C . GLN A 1 212 ? 22.926 12.631 28.566 1.00 25.06 212 GLN A C 1
ATOM 1434 O O . GLN A 1 212 ? 23.323 13.670 28.025 1.00 24.70 212 GLN A O 1
ATOM 1440 N N . ASP A 1 213 ? 21.957 11.876 28.052 1.00 24.28 213 ASP A N 1
ATOM 1441 C CA . ASP A 1 213 ? 21.302 12.185 26.769 1.00 23.58 213 ASP A CA 1
ATOM 1442 C C . ASP A 1 213 ? 20.831 13.663 26.705 1.00 22.97 213 ASP A C 1
ATOM 1443 O O . ASP A 1 213 ? 19.999 14.073 27.514 1.00 23.10 213 ASP A O 1
ATOM 1448 N N . PRO A 1 214 ? 21.387 14.457 25.766 1.00 22.63 214 PRO A N 1
ATOM 1449 C CA . PRO A 1 214 ? 21.060 15.883 25.656 1.00 22.40 214 PRO A CA 1
ATOM 1450 C C . PRO A 1 214 ? 19.853 16.197 24.750 1.00 21.87 214 PRO A C 1
ATOM 1451 O O . PRO A 1 214 ? 19.506 17.360 24.586 1.00 21.51 214 PRO A O 1
ATOM 1455 N N . VAL A 1 215 ? 19.233 15.165 24.178 1.00 21.87 215 VAL A N 1
ATOM 1456 C CA . VAL A 1 215 ? 18.070 15.327 23.291 1.00 21.50 215 VAL A CA 1
ATOM 1457 C C . VAL A 1 215 ? 16.755 15.200 24.086 1.00 21.56 215 VAL A C 1
ATOM 1458 O O . VAL A 1 215 ? 16.602 14.290 24.891 1.00 20.46 215 VAL A O 1
ATOM 1462 N N . ILE A 1 216 ? 15.820 16.117 23.831 1.00 21.26 216 ILE A N 1
ATOM 1463 C CA . ILE A 1 216 ? 14.458 16.046 24.344 1.00 21.51 216 ILE A CA 1
ATOM 1464 C C . ILE A 1 216 ? 13.529 15.910 23.138 1.00 21.31 216 ILE A C 1
ATOM 1465 O O . ILE A 1 216 ? 13.441 16.817 22.305 1.00 21.34 216 ILE A O 1
ATOM 1470 N N . ARG A 1 217 ? 12.890 14.749 23.034 1.00 21.26 217 ARG A N 1
ATOM 1471 C CA . ARG A 1 217 ? 12.112 14.356 21.850 1.00 21.19 217 ARG A CA 1
ATOM 1472 C C . ARG A 1 217 ? 10.654 14.693 22.098 1.00 20.97 217 ARG A C 1
ATOM 1473 O O . ARG A 1 217 ? 10.068 14.227 23.065 1.00 21.34 217 ARG A O 1
ATOM 1481 N N . VAL A 1 218 ? 10.078 15.501 21.214 1.00 21.09 218 VAL A N 1
ATOM 1482 C CA . VAL A 1 218 ? 8.779 16.113 21.460 1.00 20.68 218 VAL A CA 1
ATOM 1483 C C . VAL A 1 218 ? 7.700 15.609 20.480 1.00 20.61 218 VAL A C 1
ATOM 1484 O O . VAL A 1 218 ? 7.888 15.658 19.262 1.00 20.57 218 VAL A O 1
ATOM 1488 N N . ALA A 1 219 ? 6.587 15.124 21.031 1.00 20.65 219 ALA A N 1
ATOM 1489 C CA . ALA A 1 219 ? 5.375 14.791 20.256 1.00 21.03 219 ALA A CA 1
ATOM 1490 C C . ALA A 1 219 ? 4.300 15.882 20.384 1.00 21.78 219 ALA A C 1
ATOM 1491 O O . ALA A 1 219 ? 4.348 16.702 21.306 1.00 21.95 219 ALA A O 1
ATOM 1493 N N . ALA A 1 220 ? 3.303 15.847 19.491 1.00 21.95 220 ALA A N 1
ATOM 1494 C CA . ALA A 1 220 ? 2.304 16.927 19.377 1.00 22.49 220 ALA A CA 1
ATOM 1495 C C . ALA A 1 220 ? 0.920 16.506 19.869 1.00 23.12 220 ALA A C 1
ATOM 1496 O O . ALA A 1 220 ? 0.413 15.437 19.498 1.00 23.19 220 ALA A O 1
ATOM 1498 N N . LEU A 1 221 ? 0.327 17.356 20.704 1.00 23.25 221 LEU A N 1
ATOM 1499 C CA . LEU A 1 221 ? -0.988 17.096 21.289 1.00 23.87 221 LEU A CA 1
ATOM 1500 C C . LEU A 1 221 ? -2.084 17.841 20.558 1.00 24.20 221 LEU A C 1
ATOM 1501 O O . LEU A 1 221 ? -1.871 18.954 20.061 1.00 23.68 221 LEU A O 1
ATOM 1506 N N . ALA A 1 222 ? -3.266 17.231 20.534 1.00 24.91 222 ALA A N 1
ATOM 1507 C CA . ALA A 1 222 ? -4.489 17.903 20.092 1.00 25.30 222 ALA A CA 1
ATOM 1508 C C . ALA A 1 222 ? -4.859 19.004 21.082 1.00 25.73 222 ALA A C 1
ATOM 1509 O O . ALA A 1 222 ? -4.444 18.980 22.242 1.00 25.23 222 ALA A O 1
ATOM 1511 N N . GLN A 1 223 ? -5.651 19.964 20.616 1.00 26.31 223 GLN A N 1
ATOM 1512 C CA . GLN A 1 223 ? -6.112 21.052 21.465 1.00 26.37 223 GLN A CA 1
ATOM 1513 C C . GLN A 1 223 ? -6.850 20.518 22.688 1.00 26.89 223 GLN A C 1
ATOM 1514 O O . GLN A 1 223 ? -7.667 19.596 22.583 1.00 27.00 223 GLN A O 1
ATOM 1520 N N . TYR A 1 224 ? -6.536 21.099 23.841 1.00 27.86 224 TYR A N 1
ATOM 1521 C CA . TYR A 1 224 ? -7.203 20.792 25.091 1.00 28.69 224 TYR A CA 1
ATOM 1522 C C . TYR A 1 224 ? -7.218 22.016 26.011 1.00 29.92 224 TYR A C 1
ATOM 1523 O O . TYR A 1 224 ? -6.408 22.939 25.857 1.00 30.00 224 TYR A O 1
ATOM 1532 N N . ARG A 1 225 ? -8.131 22.006 26.978 1.00 30.50 225 ARG A N 1
ATOM 1533 C CA . ARG A 1 225 ? -8.146 23.007 28.033 1.00 32.26 225 ARG A CA 1
ATOM 1534 C C . ARG A 1 225 ? -7.533 22.365 29.260 1.00 32.26 225 ARG A C 1
ATOM 1535 O O . ARG A 1 225 ? -7.685 21.158 29.470 1.00 32.61 225 ARG A O 1
ATOM 1543 N N . LYS A 1 226 ? -6.861 23.163 30.085 1.00 32.61 226 LYS A N 1
ATOM 1544 C C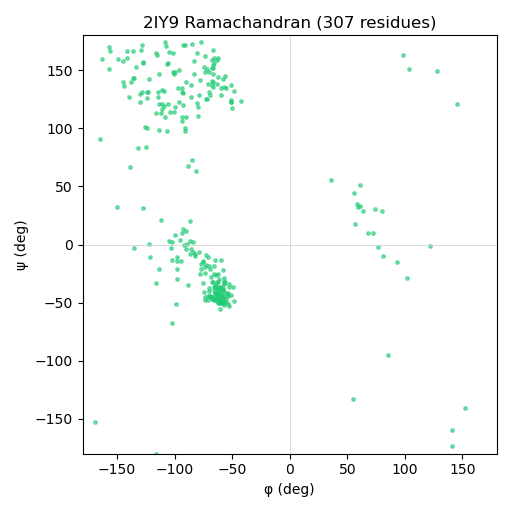A . LYS A 1 226 ? -6.367 22.675 31.371 1.00 33.18 226 LYS A CA 1
ATOM 1545 C C . LYS A 1 226 ? -7.491 21.931 32.090 1.00 33.11 226 LYS A C 1
ATOM 1546 O O . LYS A 1 226 ? -8.615 22.422 32.160 1.00 33.18 226 LYS A O 1
ATOM 1552 N N . GLY A 1 227 ? -7.188 20.742 32.607 1.00 33.32 227 GLY A N 1
ATOM 1553 C CA . GLY A 1 227 ? -8.217 19.901 33.220 1.00 33.00 227 GLY A CA 1
ATOM 1554 C C . GLY A 1 227 ? -8.683 18.763 32.332 1.00 32.49 227 GLY A C 1
ATOM 1555 O O . GLY A 1 227 ? -9.114 17.729 32.834 1.00 32.52 227 GLY A O 1
ATOM 1556 N N . GLU A 1 228 ? -8.619 18.959 31.011 1.00 32.15 228 GLU A N 1
ATOM 1557 C CA . GLU A 1 228 ? -8.957 17.910 30.052 1.00 31.58 228 GLU A CA 1
ATOM 1558 C C . GLU A 1 228 ? -7.756 16.987 29.840 1.00 31.30 228 GLU A C 1
ATOM 1559 O O . GLU A 1 228 ? -6.605 17.427 29.933 1.00 31.52 228 GLU A O 1
ATOM 1565 N N . THR A 1 229 ? -8.017 15.704 29.596 1.00 30.74 229 THR A N 1
ATOM 1566 C CA . THR A 1 229 ? -6.948 14.741 29.307 1.00 29.75 229 THR A CA 1
ATOM 1567 C C . THR A 1 229 ? -6.521 14.886 27.843 1.00 29.07 229 THR A C 1
ATOM 1568 O O . THR A 1 229 ? -7.332 14.686 26.939 1.00 28.91 229 THR A O 1
ATOM 1572 N N . PRO A 1 230 ? -5.250 15.254 27.605 1.00 28.33 230 PRO A N 1
ATOM 1573 C CA . PRO A 1 230 ? -4.740 15.400 26.241 1.00 27.50 230 PRO A CA 1
ATOM 1574 C C . PRO A 1 230 ? -4.649 14.084 25.508 1.00 27.39 230 PRO A C 1
ATOM 1575 O O . PRO A 1 230 ? -4.511 13.022 26.130 1.00 27.04 230 PRO A O 1
ATOM 1579 N N . VAL A 1 231 ? -4.766 14.172 24.190 1.00 27.53 231 VAL A N 1
ATOM 1580 C CA . VAL A 1 231 ? -4.477 13.078 23.285 1.00 27.58 231 VAL A CA 1
ATOM 1581 C C . VAL A 1 231 ? -3.488 13.614 22.248 1.00 27.53 231 VAL A C 1
ATOM 1582 O O . VAL A 1 231 ? -3.420 14.833 22.020 1.00 26.52 231 VAL A O 1
ATOM 1586 N N . LEU A 1 232 ? -2.718 12.717 21.639 1.00 27.02 232 LEU A N 1
ATOM 1587 C CA . LEU A 1 232 ? -1.804 13.120 20.567 1.00 27.91 232 LEU A CA 1
ATOM 1588 C C . LEU A 1 232 ? -2.588 13.573 19.346 1.00 27.53 232 LEU A C 1
ATOM 1589 O O . LEU A 1 232 ? -3.631 12.992 19.030 1.00 27.58 232 LEU A O 1
ATOM 1594 N N . HIS A 1 233 ? -2.102 14.630 18.694 1.00 27.15 233 HIS A N 1
ATOM 1595 C CA . HIS A 1 233 ? -2.634 15.077 17.415 1.00 27.64 233 HIS A CA 1
ATOM 1596 C C . HIS A 1 233 ? -2.484 13.957 16.397 1.00 28.27 233 HIS A C 1
ATOM 1597 O O . HIS A 1 233 ? -1.406 13.387 16.240 1.00 28.13 233 HIS A O 1
ATOM 1604 N N . GLY A 1 234 ? -3.584 13.629 15.725 1.00 29.24 234 GLY A N 1
ATOM 1605 C CA . GLY A 1 234 ? -3.616 12.493 14.808 1.00 29.61 234 GLY A CA 1
ATOM 1606 C C . GLY A 1 234 ? -3.671 12.949 13.365 1.00 30.53 234 GLY A C 1
ATOM 1607 O O . GLY A 1 234 ? -3.790 14.144 13.094 1.00 30.42 234 GLY A O 1
ATOM 1608 N N . GLY A 1 235 ? -3.583 11.992 12.443 1.00 31.13 235 GLY A N 1
ATOM 1609 C CA . GLY A 1 235 ? -3.601 12.284 11.006 1.00 31.59 235 GLY A CA 1
ATOM 1610 C C . GLY A 1 235 ? -2.435 11.667 10.264 1.00 32.04 235 GLY A C 1
ATOM 1611 O O . GLY A 1 235 ? -1.347 11.491 10.826 1.00 32.07 235 GLY A O 1
ATOM 1612 N N . GLY A 1 236 ? -2.661 11.332 8.994 1.00 32.23 236 GLY A N 1
ATOM 1613 C CA . GLY A 1 236 ? -1.615 10.759 8.153 1.00 31.97 236 GLY A CA 1
ATOM 1614 C C . GLY A 1 236 ? -0.684 11.804 7.553 1.00 32.24 236 GLY A C 1
ATOM 1615 O O . GLY A 1 236 ? 0.354 11.460 6.979 1.00 32.72 236 GLY A O 1
ATOM 1616 N N . ILE A 1 237 ? -1.043 13.079 7.684 1.00 31.42 237 ILE A N 1
ATOM 1617 C CA . ILE A 1 237 ? -0.197 14.146 7.168 1.00 31.14 237 ILE A CA 1
ATOM 1618 C C . ILE A 1 237 ? 0.600 14.826 8.287 1.00 30.41 237 ILE A C 1
ATOM 1619 O O . ILE A 1 237 ? 1.831 14.708 8.339 1.00 30.28 237 ILE A O 1
ATOM 1624 N N . THR A 1 238 ? -0.112 15.535 9.162 1.00 29.54 238 THR A N 1
ATOM 1625 C CA . THR A 1 238 ? 0.503 16.338 10.223 1.00 29.02 238 THR A CA 1
ATOM 1626 C C . THR A 1 238 ? 0.427 15.662 11.596 1.00 28.39 238 THR A C 1
ATOM 1627 O O . THR A 1 238 ? 0.952 16.189 12.566 1.00 28.55 238 THR A O 1
ATOM 1631 N N . GLY A 1 239 ? -0.228 14.501 11.661 1.00 27.83 239 GLY A N 1
ATOM 1632 C CA . GLY A 1 239 ? -0.378 13.754 12.898 1.00 26.81 239 GLY A CA 1
ATOM 1633 C C . GLY A 1 239 ? 0.958 13.436 13.545 1.00 26.32 239 GLY A C 1
ATOM 1634 O O . GLY A 1 239 ? 1.954 13.183 12.844 1.00 26.14 239 GLY A O 1
ATOM 1635 N N . SER A 1 240 ? 0.979 13.445 14.878 1.00 25.67 240 SER A N 1
ATOM 1636 C CA . SER A 1 240 ? 2.225 13.216 15.615 1.00 25.43 240 SER A CA 1
ATOM 1637 C C . SER A 1 240 ? 2.684 11.776 15.489 1.00 25.18 240 SER A C 1
ATOM 1638 O O . SER A 1 240 ? 1.910 10.851 15.709 1.00 25.34 240 SER A O 1
ATOM 1641 N N . ARG A 1 241 ? 3.953 11.589 15.153 1.00 24.67 241 ARG A N 1
ATOM 1642 C CA . ARG A 1 241 ? 4.603 10.307 15.406 1.00 24.72 241 ARG A CA 1
ATOM 1643 C C . ARG A 1 241 ? 4.626 10.048 16.916 1.00 24.81 241 ARG A C 1
ATOM 1644 O O . ARG A 1 241 ? 4.456 10.983 17.726 1.00 24.61 241 ARG A O 1
ATOM 1652 N N . PHE A 1 242 ? 4.804 8.785 17.299 1.00 24.26 242 PHE A N 1
ATOM 1653 C CA . PHE A 1 242 ? 4.677 8.395 18.699 1.00 24.26 242 PHE A CA 1
ATOM 1654 C C . PHE A 1 242 ? 5.443 7.111 19.010 1.00 24.68 242 PHE A C 1
ATOM 1655 O O . PHE A 1 242 ? 5.925 6.414 18.110 1.00 23.67 242 PHE A O 1
ATOM 1663 N N . GLY A 1 243 ? 5.543 6.808 20.299 1.00 24.81 243 GLY A N 1
ATOM 1664 C CA . GLY A 1 243 ? 6.115 5.540 20.721 1.00 25.54 243 GLY A CA 1
ATOM 1665 C C . GLY A 1 243 ? 6.894 5.668 21.999 1.00 26.01 243 GLY A C 1
ATOM 1666 O O . GLY A 1 243 ? 7.858 6.436 22.077 1.00 25.47 243 GLY A O 1
ATOM 1667 N N . ASN A 1 244 ? 6.464 4.913 23.008 1.00 26.45 244 ASN A N 1
ATOM 1668 C CA . ASN A 1 244 ? 7.184 4.830 24.262 1.00 26.95 244 ASN A CA 1
ATOM 1669 C C . ASN A 1 244 ? 8.659 4.511 24.006 1.00 26.96 244 ASN A C 1
ATOM 1670 O O . ASN A 1 244 ? 8.981 3.680 23.151 1.00 26.84 244 ASN A O 1
ATOM 1675 N N . ASN A 1 245 ? 9.536 5.206 24.729 1.00 26.74 245 ASN A N 1
ATOM 1676 C CA . ASN A 1 245 ? 11.003 5.096 24.582 1.00 26.56 245 ASN A CA 1
ATOM 1677 C C . ASN A 1 245 ? 11.605 5.814 23.353 1.00 25.61 245 ASN A C 1
ATOM 1678 O O . ASN A 1 245 ? 12.828 5.810 23.161 1.00 24.87 245 ASN A O 1
ATOM 1683 N N . TRP A 1 246 ? 10.743 6.426 22.534 1.00 24.56 246 TRP A N 1
ATOM 1684 C CA . TRP A 1 246 ? 11.186 7.238 21.396 1.00 24.40 246 TRP A CA 1
ATOM 1685 C C . TRP A 1 246 ? 10.669 8.687 21.454 1.00 23.99 246 TRP A C 1
ATOM 1686 O O . TRP A 1 246 ? 10.953 9.481 20.558 1.00 23.60 246 TRP A O 1
ATOM 1697 N N . VAL A 1 247 ? 9.921 9.007 22.512 1.00 23.43 247 VAL A N 1
ATOM 1698 C CA . VAL A 1 247 ? 9.346 10.338 22.726 1.00 23.39 247 VAL A CA 1
ATOM 1699 C C . VAL A 1 247 ? 9.487 10.659 24.217 1.00 23.23 247 VAL A C 1
ATOM 1700 O O . VAL A 1 247 ? 9.067 9.862 25.063 1.00 23.05 247 VAL A O 1
ATOM 1704 N N . ASP A 1 248 ? 10.072 11.816 24.537 1.00 22.84 248 ASP A N 1
ATOM 1705 C CA . ASP A 1 248 ? 10.286 12.211 25.942 1.00 23.00 248 ASP A CA 1
ATOM 1706 C C . ASP A 1 248 ? 9.112 12.973 26.569 1.00 22.96 248 ASP A C 1
ATOM 1707 O O . ASP A 1 248 ? 8.831 12.825 27.765 1.00 22.85 248 ASP A O 1
ATOM 1712 N N . ILE A 1 249 ? 8.437 13.783 25.756 1.00 22.57 249 ILE A N 1
ATOM 1713 C CA . ILE A 1 249 ? 7.382 14.678 26.231 1.00 22.56 249 ILE A CA 1
ATOM 1714 C C . ILE A 1 249 ? 6.449 15.020 25.071 1.00 22.73 249 ILE A C 1
ATOM 1715 O O . ILE A 1 249 ? 6.868 15.039 23.900 1.00 22.72 249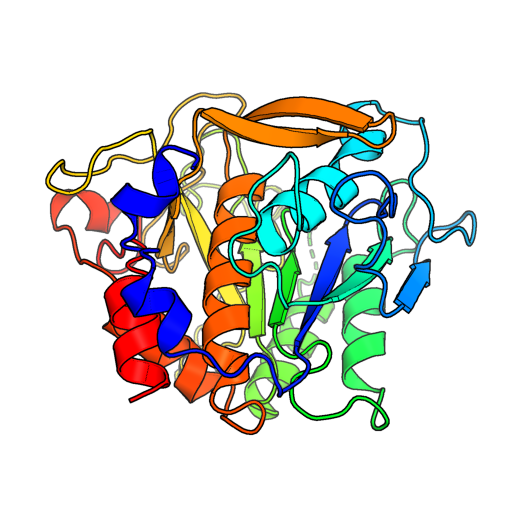 ILE A O 1
ATOM 1720 N N . ALA A 1 250 ? 5.190 15.291 25.404 1.00 22.29 250 ALA A N 1
ATOM 1721 C CA . ALA A 1 250 ? 4.245 15.809 24.435 1.00 22.29 250 ALA A CA 1
ATOM 1722 C C . ALA A 1 250 ? 3.846 17.228 24.815 1.00 22.20 250 ALA A C 1
ATOM 1723 O O . ALA A 1 250 ? 3.760 17.585 25.998 1.00 22.46 250 ALA A O 1
ATOM 1725 N N . ALA A 1 251 ? 3.599 18.035 23.794 1.00 22.18 251 ALA A N 1
ATOM 1726 C CA . ALA A 1 251 ? 3.278 19.426 23.999 1.00 22.35 251 ALA A CA 1
ATOM 1727 C C . ALA A 1 251 ? 2.203 19.852 23.016 1.00 22.66 251 ALA A C 1
ATOM 1728 O O . ALA A 1 251 ? 1.982 19.167 22.014 1.00 22.09 251 ALA A O 1
ATOM 1730 N N . PRO A 1 252 ? 1.503 20.964 23.310 1.00 23.12 252 PRO A N 1
ATOM 1731 C CA . PRO A 1 252 ? 0.547 21.541 22.367 1.00 23.13 252 PRO A CA 1
ATOM 1732 C C . PRO A 1 252 ? 1.064 21.545 20.924 1.00 23.53 252 PRO A C 1
ATOM 1733 O O . PRO A 1 252 ? 2.138 22.088 20.648 1.00 23.00 252 PRO A O 1
ATOM 1737 N N . GLY A 1 253 ? 0.303 20.922 20.021 1.00 23.36 253 GLY A N 1
ATOM 1738 C CA . GLY A 1 253 ? 0.693 20.845 18.622 1.00 23.58 253 GLY A CA 1
ATOM 1739 C C . GLY A 1 253 ? -0.461 20.795 17.636 1.00 23.96 253 GLY A C 1
ATOM 1740 O O . GLY A 1 253 ? -0.340 20.186 16.577 1.00 24.29 253 GLY A O 1
ATOM 1741 N N . GLN A 1 254 ? -1.564 21.455 17.972 1.00 23.75 254 GLN A N 1
ATOM 1742 C CA . GLN A 1 254 ? -2.711 21.567 17.051 1.00 24.60 254 GLN A CA 1
ATOM 1743 C C . GLN A 1 254 ? -3.294 22.977 17.067 1.00 24.41 254 GLN A C 1
ATOM 1744 O O . GLN A 1 254 ? -3.406 23.580 18.132 1.00 24.01 254 GLN A O 1
ATOM 1750 N N . ASN A 1 255 ? -3.673 23.490 15.890 1.00 24.92 255 ASN A N 1
ATOM 1751 C CA . ASN A 1 255 ? -4.344 24.789 15.803 1.00 25.70 255 ASN A CA 1
ATOM 1752 C C . ASN A 1 255 ? -3.402 25.851 16.365 1.00 25.67 255 ASN A C 1
ATOM 1753 O O . ASN A 1 255 ? -3.759 26.608 17.268 1.00 25.40 255 ASN A O 1
ATOM 1758 N N . ILE A 1 256 ? -2.173 25.855 15.858 1.00 25.26 256 ILE A N 1
ATOM 1759 C CA . ILE A 1 256 ? -1.146 26.777 16.344 1.00 25.52 256 ILE A CA 1
ATOM 1760 C C . ILE A 1 256 ? -0.912 27.897 15.327 1.00 25.47 256 ILE A C 1
ATOM 1761 O O . ILE A 1 256 ? -0.559 27.632 14.175 1.00 25.81 256 ILE A O 1
ATOM 1766 N N . THR A 1 257 ? -1.121 29.142 15.753 1.00 25.71 257 THR A N 1
ATOM 1767 C CA . THR A 1 257 ? -0.942 30.298 14.872 1.00 26.34 257 THR A CA 1
ATOM 1768 C C . THR A 1 257 ? 0.538 30.730 14.897 1.00 26.18 257 THR A C 1
ATOM 1769 O O . THR A 1 257 ? 1.151 30.760 15.960 1.00 26.43 257 THR A O 1
ATOM 1773 N N . PHE A 1 258 ? 1.100 31.042 13.731 1.00 26.42 258 PHE A N 1
ATOM 1774 C CA . PHE A 1 258 ? 2.518 31.410 13.614 1.00 26.50 258 PHE A CA 1
ATOM 1775 C C . PHE A 1 258 ? 2.756 32.542 12.609 1.00 26.64 258 PHE A C 1
ATOM 1776 O O . PHE A 1 258 ? 1.876 32.879 11.813 1.00 26.65 258 PHE A O 1
ATOM 1784 N N . LEU A 1 259 ? 3.958 33.112 12.650 1.00 26.40 259 LEU A N 1
ATOM 1785 C CA . LEU A 1 259 ? 4.347 34.218 11.786 1.00 26.36 259 LEU A CA 1
ATOM 1786 C C . LEU A 1 259 ? 4.975 33.736 10.471 1.00 27.20 259 LEU A C 1
ATOM 1787 O O . LEU A 1 259 ? 5.763 32.777 10.464 1.00 26.63 259 LEU A O 1
ATOM 1792 N N . ARG A 1 260 ? 4.625 34.412 9.374 1.00 27.73 260 ARG A N 1
ATOM 1793 C CA . ARG A 1 260 ? 5.226 34.180 8.048 1.00 28.80 260 ARG A CA 1
ATOM 1794 C C . ARG A 1 260 ? 6.172 35.341 7.671 1.00 29.12 260 ARG A C 1
ATOM 1795 O O . ARG 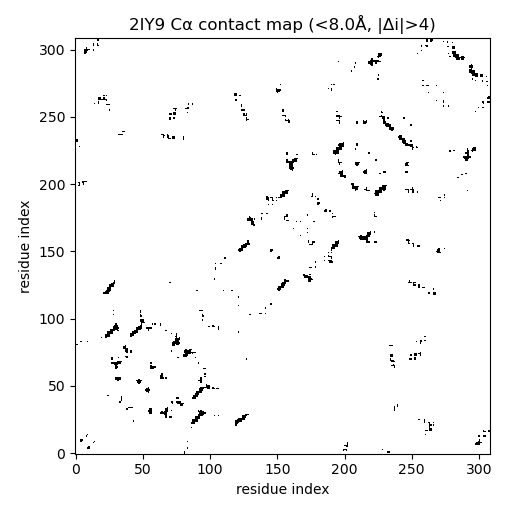A 1 260 ? 5.997 36.449 8.178 1.00 28.98 260 ARG A O 1
ATOM 1803 N N . PRO A 1 261 ? 7.167 35.094 6.785 1.00 29.78 261 PRO A N 1
ATOM 1804 C CA . PRO A 1 261 ? 8.100 36.151 6.359 1.00 30.50 261 PRO A CA 1
ATOM 1805 C C . PRO A 1 261 ? 7.454 37.386 5.719 1.00 31.38 261 PRO A C 1
ATOM 1806 O O . PRO A 1 261 ? 8.064 38.453 5.726 1.00 31.45 261 PRO A O 1
ATOM 1810 N N . ASP A 1 262 ? 6.237 37.242 5.193 1.00 32.08 262 ASP A N 1
ATOM 1811 C CA . ASP A 1 262 ? 5.508 38.372 4.616 1.00 33.08 262 ASP A CA 1
ATOM 1812 C C . ASP A 1 262 ? 4.641 39.090 5.656 1.00 33.31 262 ASP A C 1
ATOM 1813 O O . ASP A 1 262 ? 3.790 39.918 5.307 1.00 33.80 262 ASP A O 1
ATOM 1818 N N . ALA A 1 263 ? 4.861 38.756 6.928 1.00 33.06 263 ALA A N 1
ATOM 1819 C CA . ALA A 1 263 ? 4.238 39.424 8.077 1.00 33.32 263 ALA A CA 1
ATOM 1820 C C . ALA A 1 263 ? 2.811 38.998 8.418 1.00 33.21 263 ALA A C 1
ATOM 1821 O O . ALA A 1 263 ? 2.286 39.369 9.464 1.00 33.20 263 ALA A O 1
ATOM 1823 N N . LYS A 1 264 ? 2.179 38.221 7.553 1.00 33.35 264 LYS A N 1
ATOM 1824 C CA . LYS A 1 264 ? 0.876 37.677 7.907 1.00 33.90 264 LYS A CA 1
ATOM 1825 C C . LYS A 1 264 ? 1.067 36.395 8.709 1.00 33.25 264 LYS A C 1
ATOM 1826 O O . LYS A 1 264 ? 2.200 35.913 8.876 1.00 32.56 264 LYS A O 1
ATOM 1832 N N . THR A 1 265 ? -0.037 35.872 9.233 1.00 32.55 265 THR A N 1
ATOM 1833 C CA . THR A 1 265 ? 0.011 34.662 10.038 1.00 32.13 265 THR A CA 1
ATOM 1834 C C . THR A 1 265 ? -0.534 33.462 9.267 1.00 31.75 265 THR A C 1
ATOM 1835 O O . THR A 1 265 ? -1.305 33.618 8.310 1.00 31.78 265 THR A O 1
ATOM 1839 N N . GLY A 1 266 ? -0.102 32.274 9.686 1.00 31.28 266 GLY A N 1
ATOM 1840 C CA . GLY A 1 266 ? -0.642 31.003 9.217 1.00 30.33 266 GLY A CA 1
ATOM 1841 C C . GLY A 1 266 ? -1.019 30.161 10.425 1.00 30.13 266 GLY A C 1
ATOM 1842 O O . GLY A 1 266 ? -0.723 30.529 11.564 1.00 29.56 266 GLY A O 1
ATOM 1843 N N . THR A 1 267 ? -1.691 29.039 10.189 1.00 29.64 267 THR A N 1
ATOM 1844 C CA . THR A 1 267 ? -2.105 28.158 11.282 1.00 29.58 267 THR A CA 1
ATOM 1845 C C . THR A 1 267 ? -1.676 26.738 10.940 1.00 29.27 267 THR A C 1
ATOM 1846 O O . THR A 1 267 ? -1.940 26.263 9.850 1.00 29.02 267 THR A O 1
ATOM 1850 N N . GLY A 1 268 ? -0.999 26.082 11.875 1.00 28.65 268 GLY A N 1
ATOM 1851 C CA . GLY A 1 268 ? -0.477 24.750 11.629 1.00 28.29 268 GLY A CA 1
ATOM 1852 C C . GLY A 1 268 ? -0.687 23.782 12.774 1.00 27.53 268 GLY A C 1
ATOM 1853 O O . GLY A 1 268 ? -1.029 24.167 13.901 1.00 27.19 268 GLY A O 1
ATOM 1854 N N . SER A 1 269 ? -0.475 22.512 12.464 1.00 26.81 269 SER A N 1
ATOM 1855 C CA . SER A 1 269 ? -0.532 21.443 13.442 1.00 26.10 269 SER A CA 1
ATOM 1856 C C . SER A 1 269 ? 0.654 20.529 13.183 1.00 25.75 269 SER A C 1
ATOM 1857 O O . SER A 1 269 ? 1.060 20.328 12.021 1.00 25.27 269 SER A O 1
ATOM 1860 N N . GLY A 1 270 ? 1.222 20.006 14.263 1.00 24.44 270 GLY A N 1
ATOM 1861 C CA . GLY A 1 270 ? 2.257 18.991 14.170 1.00 24.01 270 GLY A CA 1
ATOM 1862 C C . GLY A 1 270 ? 3.373 19.147 15.185 1.00 23.71 270 GLY A C 1
ATOM 1863 O O . GLY A 1 270 ? 3.326 20.008 16.076 1.00 23.11 270 GLY A O 1
ATOM 1864 N N . THR A 1 271 ? 4.395 18.322 15.023 1.00 23.44 271 THR A N 1
ATOM 1865 C CA . THR A 1 271 ? 5.493 18.260 15.991 1.00 22.98 271 THR A CA 1
ATOM 1866 C C . THR A 1 271 ? 6.491 19.417 15.887 1.00 23.01 271 THR A C 1
ATOM 1867 O O . THR A 1 271 ? 7.208 19.690 16.843 1.00 22.35 271 THR A O 1
ATOM 1871 N N . SER A 1 272 ? 6.549 20.094 14.738 1.00 22.92 272 SER A N 1
ATOM 1872 C CA . SER A 1 272 ? 7.422 21.273 14.609 1.00 23.09 272 SER A CA 1
ATOM 1873 C C . SER A 1 272 ? 6.991 22.340 15.614 1.00 22.65 272 SER A C 1
ATOM 1874 O O . SER A 1 272 ? 7.809 22.867 16.387 1.00 22.41 272 SER A O 1
ATOM 1877 N N . GLU A 1 273 ? 5.694 22.636 15.609 1.00 22.44 273 GLU A N 1
ATOM 1878 C CA . GLU A 1 273 ? 5.110 23.637 16.509 1.00 22.13 273 GLU A CA 1
ATOM 1879 C C . GLU A 1 273 ? 5.269 23.246 17.983 1.00 21.54 273 GLU A C 1
ATOM 1880 O O . GLU A 1 273 ? 5.617 24.088 18.828 1.00 20.64 273 GLU A O 1
ATOM 1886 N N . ALA A 1 274 ? 4.999 21.974 18.281 1.00 20.73 274 ALA A N 1
ATOM 1887 C CA . ALA A 1 274 ? 5.128 21.436 19.640 1.00 20.96 274 ALA A CA 1
ATOM 1888 C C . ALA A 1 274 ? 6.563 21.575 20.154 1.00 20.35 274 ALA A C 1
ATOM 1889 O O . ALA A 1 274 ? 6.787 21.967 21.286 1.00 20.46 274 ALA A O 1
ATOM 1891 N N . THR A 1 275 ? 7.525 21.254 19.301 1.00 20.41 275 THR A N 1
ATOM 1892 C CA . THR A 1 275 ? 8.925 21.392 19.654 1.00 20.46 275 THR A CA 1
ATOM 1893 C C . THR A 1 275 ? 9.268 22.848 19.996 1.00 20.36 275 THR A C 1
ATOM 1894 O O . THR A 1 275 ? 9.969 23.107 20.971 1.00 19.78 275 THR A O 1
ATOM 1898 N N . ALA A 1 276 ? 8.780 23.788 19.187 1.00 20.61 276 ALA A N 1
ATOM 1899 C CA . ALA A 1 276 ? 9.073 25.211 19.408 1.00 21.48 276 ALA A CA 1
ATOM 1900 C C . ALA A 1 276 ? 8.603 25.653 20.792 1.00 21.56 276 ALA A C 1
ATOM 1901 O O . ALA A 1 276 ? 9.292 26.387 21.511 1.00 21.06 276 ALA A O 1
ATOM 1903 N N . ILE A 1 277 ? 7.415 25.193 21.154 1.00 21.17 277 ILE A N 1
ATOM 1904 C CA . ILE A 1 277 ? 6.805 25.556 22.418 1.00 21.32 277 ILE A CA 1
ATOM 1905 C C . ILE A 1 277 ? 7.638 25.042 23.601 1.00 20.94 277 ILE A C 1
ATOM 1906 O O . ILE A 1 277 ? 7.860 25.778 24.580 1.00 21.10 277 ILE A O 1
ATOM 1911 N N . VAL A 1 278 ? 8.120 23.801 23.504 1.00 20.30 278 VAL A N 1
ATOM 1912 C CA . VAL A 1 278 ? 8.957 23.234 24.569 1.00 20.87 278 VAL A CA 1
ATOM 1913 C C . VAL A 1 278 ? 10.252 24.036 24.716 1.00 21.09 278 VAL A C 1
ATOM 1914 O O . VAL A 1 278 ? 10.685 24.325 25.834 1.00 21.26 278 VAL A O 1
ATOM 1918 N N . SER A 1 279 ? 10.851 24.398 23.584 1.00 20.95 279 SER A N 1
ATOM 1919 C CA . SER A 1 279 ? 12.041 25.247 23.573 1.00 21.63 279 SER A CA 1
ATOM 1920 C C . SER A 1 279 ? 11.806 26.584 24.252 1.00 21.79 279 SER A C 1
ATOM 1921 O O . SER A 1 279 ? 12.687 27.074 24.949 1.00 21.47 279 SER A O 1
ATOM 1924 N N . GLY A 1 280 ? 10.624 27.175 24.052 1.00 21.83 280 GLY A N 1
ATOM 1925 C CA . GLY A 1 280 ? 10.306 28.442 24.734 1.00 21.82 280 GLY A CA 1
ATOM 1926 C C . GLY A 1 280 ? 10.234 28.289 26.246 1.00 21.56 280 GLY A C 1
ATOM 1927 O O . GLY A 1 280 ? 10.663 29.173 26.992 1.00 21.70 280 GLY A O 1
ATOM 1928 N N . VAL A 1 281 ? 9.698 27.163 26.701 1.00 21.62 281 VAL A N 1
ATOM 1929 C CA . VAL A 1 281 ? 9.612 26.885 28.139 1.00 21.58 281 VAL A CA 1
ATOM 1930 C C . VAL A 1 281 ? 11.027 26.686 28.693 1.00 21.35 281 VAL A C 1
ATOM 1931 O O . VAL A 1 281 ? 11.376 27.261 29.708 1.00 21.01 281 VAL A O 1
ATOM 1935 N N . LEU A 1 282 ? 11.844 25.894 28.010 1.00 21.70 282 LEU A N 1
ATOM 1936 C CA . LEU A 1 282 ? 13.228 25.728 28.437 1.00 22.13 282 LEU A CA 1
ATOM 1937 C C . LEU A 1 282 ? 13.989 27.061 28.438 1.00 22.34 282 LEU A C 1
ATOM 1938 O O . LEU A 1 282 ? 14.788 27.316 29.346 1.00 22.68 282 LEU A O 1
ATOM 1943 N N . ALA A 1 283 ? 13.718 27.915 27.454 1.00 22.33 283 ALA A N 1
ATOM 1944 C CA . ALA A 1 283 ? 14.326 29.259 27.414 1.00 22.17 283 ALA A CA 1
ATOM 1945 C C . ALA A 1 283 ? 13.979 30.060 28.671 1.00 22.44 283 ALA A C 1
ATOM 1946 O O . ALA A 1 283 ? 14.858 30.676 29.285 1.00 22.77 283 ALA A O 1
ATOM 1948 N N . ALA A 1 284 ? 12.699 30.037 29.043 1.00 22.24 284 ALA A N 1
ATOM 1949 C CA . ALA A 1 284 ? 12.202 30.723 30.227 1.00 22.96 284 ALA A CA 1
ATOM 1950 C C . ALA A 1 284 ? 12.892 30.219 31.495 1.00 23.24 284 ALA A C 1
ATOM 1951 O O . ALA A 1 284 ? 13.300 31.009 32.339 1.00 23.76 284 ALA A O 1
ATOM 1953 N N . MET A 1 285 ? 13.021 28.898 31.623 1.00 23.37 285 MET A N 1
ATOM 1954 C CA . MET A 1 285 ? 13.753 28.299 32.735 1.00 23.08 285 MET A CA 1
ATOM 1955 C C . MET A 1 285 ? 15.213 28.763 32.778 1.00 23.69 285 MET A C 1
ATOM 1956 O O . MET A 1 285 ? 15.721 29.156 33.842 1.00 23.54 285 MET A O 1
ATOM 1961 N N . THR A 1 286 ? 15.878 28.755 31.622 1.00 24.03 286 THR A N 1
ATOM 1962 C CA . THR A 1 286 ? 17.319 29.069 31.572 1.00 24.81 286 THR A CA 1
ATOM 1963 C C . THR A 1 286 ? 17.617 30.487 32.055 1.00 25.08 286 THR A C 1
ATOM 1964 O O . THR A 1 286 ? 18.696 30.748 32.597 1.00 24.77 286 THR A O 1
ATOM 1968 N N . SER A 1 287 ? 16.658 31.397 31.859 1.00 25.18 287 SER A N 1
ATOM 1969 C CA . SER A 1 287 ? 16.796 32.773 32.339 1.00 26.30 287 SER A CA 1
ATOM 1970 C C . SER A 1 287 ? 17.152 32.806 33.830 1.00 27.03 287 SER A C 1
ATOM 1971 O O . SER A 1 287 ? 17.907 33.683 34.269 1.00 27.64 287 SER A O 1
ATOM 1974 N N . CYS A 1 288 ? 16.632 31.834 34.582 1.00 27.81 288 CYS A N 1
ATOM 1975 C CA . CYS A 1 288 ? 16.823 31.752 36.040 1.00 28.91 288 CYS A CA 1
ATOM 1976 C C . CYS A 1 288 ? 18.184 31.222 36.488 1.00 29.36 288 CYS A C 1
ATOM 1977 O O . CYS A 1 288 ? 18.637 31.518 37.602 1.00 28.71 288 CYS A O 1
ATOM 1980 N N . ASN A 1 289 ? 18.821 30.428 35.630 1.00 29.39 289 ASN A N 1
ATOM 1981 C CA . ASN A 1 289 ? 20.199 29.991 35.849 1.00 29.86 289 ASN A CA 1
ATOM 1982 C C . ASN A 1 289 ? 20.781 29.425 34.567 1.00 29.64 289 ASN A C 1
ATOM 1983 O O . ASN A 1 289 ? 20.646 28.227 34.297 1.00 30.01 289 ASN A O 1
ATOM 1988 N N . PRO A 1 290 ? 21.413 30.290 33.762 1.00 29.60 290 PRO A N 1
ATOM 1989 C CA . PRO A 1 290 ? 21.972 29.872 32.474 1.00 29.43 290 PRO A CA 1
ATOM 1990 C C . PRO A 1 290 ? 23.195 28.970 32.621 1.00 29.27 290 PRO A C 1
ATOM 1991 O O . PRO A 1 290 ? 23.566 28.276 31.670 1.00 29.18 290 PRO A O 1
ATOM 1995 N N . ARG A 1 291 ? 23.814 28.978 33.801 1.00 28.66 291 ARG A N 1
ATOM 1996 C CA . ARG A 1 291 ? 24.948 28.099 34.067 1.00 28.54 291 ARG A CA 1
ATOM 1997 C C . ARG A 1 291 ? 24.544 26.718 34.577 1.00 28.07 291 ARG A C 1
ATOM 1998 O O . ARG A 1 291 ? 25.420 25.916 34.901 1.00 28.11 291 ARG A O 1
ATOM 2006 N N . ALA A 1 292 ? 23.242 26.437 34.665 1.00 27.68 292 ALA A N 1
ATOM 2007 C CA . ALA A 1 292 ? 22.779 25.109 35.101 1.00 27.38 292 ALA A CA 1
ATOM 2008 C C . ALA A 1 292 ? 23.178 24.049 34.082 1.00 27.14 292 ALA A C 1
ATOM 2009 O O . ALA A 1 292 ? 23.404 24.361 32.907 1.00 27.63 292 ALA A O 1
ATOM 2011 N N . THR A 1 293 ? 23.284 22.806 34.537 1.00 26.49 293 THR A N 1
ATOM 2012 C CA . THR A 1 293 ? 23.664 21.722 33.649 1.00 26.16 293 THR A CA 1
ATOM 2013 C C . THR A 1 293 ? 22.480 21.382 32.763 1.00 25.82 293 THR A C 1
ATOM 2014 O O . THR A 1 293 ? 21.318 21.603 33.147 1.00 25.60 293 THR A O 1
ATOM 2018 N N . ALA A 1 294 ? 22.782 20.854 31.579 1.00 25.59 294 ALA A N 1
ATOM 2019 C CA . ALA A 1 294 ? 21.779 20.292 30.679 1.00 25.30 294 ALA A CA 1
ATOM 2020 C C . ALA A 1 294 ? 20.947 19.236 31.404 1.00 25.77 294 ALA A C 1
ATOM 2021 O O . ALA A 1 294 ? 19.720 19.213 31.284 1.00 24.90 294 ALA A O 1
ATOM 2023 N N . THR A 1 295 ? 21.618 18.384 32.182 1.00 26.16 295 THR A N 1
ATOM 2024 C CA . THR A 1 295 ? 20.927 17.325 32.921 1.00 26.84 295 THR A CA 1
ATOM 2025 C C . THR A 1 295 ? 19.868 17.897 33.869 1.00 27.02 295 THR A C 1
ATOM 2026 O O . THR A 1 295 ? 18.736 17.398 33.908 1.00 26.65 295 THR A O 1
ATOM 2030 N N . GLU A 1 296 ? 20.217 18.952 34.604 1.00 27.10 296 GLU A N 1
ATOM 2031 C CA . GLU A 1 296 ? 19.271 19.568 35.543 1.00 28.33 296 GLU A CA 1
ATOM 2032 C C . GLU A 1 296 ? 18.060 20.198 34.839 1.00 26.97 296 GLU A C 1
ATOM 2033 O O . GLU A 1 296 ? 16.927 20.028 35.286 1.00 27.29 296 GLU A O 1
ATOM 2039 N N . LEU A 1 297 ? 18.306 20.934 33.755 1.00 26.55 297 LEU A N 1
ATOM 2040 C CA . LEU A 1 297 ? 17.220 21.494 32.944 1.00 25.39 297 LEU A CA 1
ATOM 2041 C C . LEU A 1 297 ? 16.301 20.395 32.418 1.00 24.98 297 LEU A C 1
ATOM 2042 O O . LEU A 1 297 ? 15.080 20.468 32.586 1.00 24.06 297 LEU A O 1
ATOM 2047 N N . LYS A 1 298 ? 16.892 19.365 31.802 1.00 24.55 298 LYS A N 1
ATOM 2048 C CA . LYS A 1 298 ? 16.108 18.256 31.253 1.00 24.23 298 LYS A CA 1
ATOM 2049 C C . LYS A 1 298 ? 15.291 17.545 32.339 1.00 24.46 298 LYS A C 1
ATOM 2050 O O . LYS A 1 298 ? 14.083 17.330 32.168 1.00 23.93 298 LYS A O 1
ATOM 2056 N N . ARG A 1 299 ? 15.954 17.192 33.440 1.00 23.64 299 ARG A N 1
ATOM 2057 C CA . ARG A 1 299 ? 15.293 16.566 34.587 1.00 25.07 299 ARG A CA 1
ATOM 2058 C C . ARG A 1 299 ? 14.118 17.399 35.121 1.00 24.29 299 ARG A C 1
ATOM 2059 O O . ARG A 1 299 ? 13.029 16.875 35.320 1.00 23.70 299 ARG A O 1
ATOM 2067 N N . THR A 1 300 ? 14.333 18.693 35.356 1.00 23.94 300 THR A N 1
ATOM 2068 C CA . THR A 1 300 ? 13.249 19.522 35.877 1.00 23.69 300 THR A CA 1
ATOM 2069 C C . THR A 1 300 ? 12.073 19.564 34.897 1.00 23.28 300 THR A C 1
ATOM 2070 O O . THR A 1 300 ? 10.926 19.441 35.310 1.00 23.29 300 THR A O 1
ATOM 2074 N N . LEU A 1 301 ? 12.352 19.701 33.604 1.00 22.88 301 LEU A N 1
ATOM 2075 C CA . LEU A 1 301 ? 11.282 19.672 32.596 1.00 22.89 301 LEU A CA 1
ATOM 2076 C C . LEU A 1 301 ? 10.468 18.379 32.659 1.00 23.28 301 LEU A C 1
ATOM 2077 O O . LEU A 1 301 ? 9.235 18.412 32.713 1.00 23.27 301 LEU A O 1
ATOM 2082 N N . LEU A 1 302 ? 11.170 17.249 32.665 1.00 23.29 302 LEU A N 1
ATOM 2083 C CA . LEU A 1 302 ? 10.526 15.943 32.647 1.00 24.35 302 LEU A CA 1
ATOM 2084 C C . LEU A 1 302 ? 9.826 15.603 33.946 1.00 24.85 302 LEU A C 1
ATOM 2085 O O . LEU A 1 302 ? 8.702 15.098 33.911 1.00 24.94 302 LEU A O 1
ATOM 2090 N N . GLU A 1 303 ? 10.486 15.864 35.078 1.00 25.27 303 GLU A N 1
ATOM 2091 C CA . GLU A 1 303 ? 9.876 15.606 36.386 1.00 27.26 303 GLU A CA 1
ATOM 2092 C C . GLU A 1 303 ? 8.622 16.431 36.610 1.00 26.77 303 GLU A C 1
ATOM 2093 O O . GLU A 1 303 ? 7.651 15.944 37.189 1.00 26.67 303 GLU A O 1
ATOM 2099 N N . SER A 1 304 ? 8.656 17.682 36.157 1.00 26.65 304 SER A N 1
ATOM 2100 C CA . SER A 1 304 ? 7.541 18.599 36.345 1.00 27.08 304 SER A CA 1
ATOM 2101 C C . SER A 1 304 ? 6.372 18.337 35.389 1.00 26.70 304 SER A C 1
ATOM 2102 O O . SER A 1 304 ? 5.266 18.840 35.608 1.00 26.36 304 SER A O 1
ATOM 2105 N N . ALA A 1 305 ? 6.618 17.587 34.311 1.00 26.34 305 ALA A N 1
ATOM 2106 C CA . ALA A 1 305 ? 5.551 17.247 33.363 1.00 26.50 305 ALA A CA 1
ATOM 2107 C C . ALA A 1 305 ? 4.382 16.514 34.039 1.00 26.59 305 ALA A C 1
ATOM 2108 O O . ALA A 1 305 ? 4.595 15.693 34.929 1.00 26.71 305 ALA A O 1
ATOM 2110 N N . ASP A 1 306 ? 3.163 16.809 33.601 1.00 26.94 306 ASP A N 1
ATOM 2111 C CA . ASP A 1 306 ? 1.989 16.038 34.015 1.00 27.79 306 ASP A CA 1
ATOM 2112 C C . ASP A 1 306 ? 2.079 14.623 33.420 1.00 27.98 306 ASP A C 1
ATOM 2113 O O . ASP A 1 306 ? 2.461 14.448 32.265 1.00 27.67 306 ASP A O 1
ATOM 2118 N N . LYS A 1 307 ? 1.750 13.614 34.220 1.00 27.97 307 LYS A N 1
ATOM 2119 C CA . LYS A 1 307 ? 1.864 12.235 33.772 1.00 28.04 307 LYS A CA 1
ATOM 2120 C C . LYS A 1 307 ? 0.473 11.629 33.571 1.00 28.37 307 LYS A C 1
ATOM 2121 O O . LYS A 1 307 ? -0.308 11.571 34.518 1.00 27.92 307 LYS A O 1
ATOM 2127 N N . TYR A 1 308 ? 0.169 11.209 32.336 1.00 27.81 308 TYR A N 1
ATOM 2128 C CA . TYR A 1 308 ? -1.124 10.602 32.000 1.00 28.26 308 TYR A CA 1
ATOM 2129 C C . TYR A 1 308 ? -1.002 9.115 31.663 1.00 28.48 308 TYR A C 1
ATOM 2130 O O . TYR A 1 308 ? -0.361 8.758 30.671 1.00 28.07 308 TYR A O 1
ATOM 2139 N N . PRO A 1 309 ? -1.631 8.239 32.478 1.00 29.12 309 PRO A N 1
ATOM 2140 C CA . PRO A 1 309 ? -1.525 6.797 32.234 1.00 29.14 309 PRO A CA 1
ATOM 2141 C C . PRO A 1 309 ? -2.001 6.417 30.836 1.00 28.94 309 PRO A C 1
ATOM 2142 O O . PRO A 1 309 ? -1.477 5.472 30.255 1.00 29.03 309 PRO A O 1
ATOM 2146 N N . SER A 1 310 ? -2.972 7.167 30.306 1.00 28.73 310 SER A N 1
ATOM 2147 C CA . SER A 1 310 ? -3.518 6.928 28.973 1.00 29.01 310 SER A CA 1
ATOM 2148 C C . SER A 1 310 ? -2.508 7.162 27.842 1.00 28.63 310 SER A C 1
ATOM 2149 O O . SER A 1 310 ? -2.709 6.682 26.729 1.00 28.74 310 SER A O 1
ATOM 2152 N N . LEU A 1 311 ? -1.427 7.892 28.135 1.00 28.29 311 LEU A N 1
ATOM 2153 C CA . LEU A 1 311 ? -0.432 8.265 27.118 1.00 28.34 311 LEU A CA 1
ATOM 2154 C C . LEU A 1 311 ? 0.876 7.473 27.186 1.00 28.34 311 LEU A C 1
ATOM 2155 O O . LEU A 1 311 ? 1.793 7.721 26.406 1.00 28.33 311 LEU A O 1
ATOM 2160 N N . VAL A 1 312 ? 0.958 6.505 28.096 1.00 28.08 312 VAL A N 1
ATOM 2161 C CA . VAL A 1 312 ? 2.209 5.763 28.287 1.00 28.16 312 VAL A CA 1
ATOM 2162 C C . VAL A 1 312 ? 2.679 5.010 27.020 1.00 27.89 312 VAL A C 1
ATOM 2163 O O . VAL A 1 312 ? 3.875 4.965 26.748 1.00 27.92 312 VAL A O 1
ATOM 2167 N N . ASP A 1 313 ? 1.758 4.459 26.226 1.00 27.58 313 ASP A N 1
ATOM 2168 C CA . ASP A 1 313 ? 2.173 3.794 24.973 1.00 27.60 313 ASP A CA 1
ATOM 2169 C C . ASP A 1 313 ? 2.772 4.755 23.943 1.00 27.28 313 ASP A C 1
ATOM 2170 O O . ASP A 1 313 ? 3.561 4.337 23.104 1.00 26.81 313 ASP A O 1
ATOM 2175 N N . LYS A 1 314 ? 2.385 6.031 24.025 1.00 26.97 314 LYS A N 1
ATOM 2176 C CA . LYS A 1 314 ? 2.712 7.042 23.024 1.00 27.32 314 LYS A CA 1
ATOM 2177 C C . LYS A 1 314 ? 3.931 7.884 23.430 1.00 26.35 314 LYS A C 1
ATOM 2178 O O . LYS A 1 314 ? 4.677 8.357 22.571 1.00 25.69 314 LYS A O 1
ATOM 2184 N N . VAL A 1 315 ? 4.131 8.045 24.741 1.00 26.04 315 VAL A N 1
ATOM 2185 C CA . VAL A 1 315 ? 5.144 8.946 25.294 1.00 26.11 315 VAL A CA 1
ATOM 2186 C C . VAL A 1 315 ? 5.728 8.302 26.547 1.00 26.25 315 VAL A C 1
ATOM 2187 O O . VAL A 1 315 ? 4.984 7.776 27.386 1.00 25.76 315 VAL A O 1
ATOM 2191 N N . THR A 1 316 ? 7.053 8.355 26.687 1.00 26.28 316 THR A N 1
ATOM 2192 C CA . THR A 1 316 ? 7.695 7.863 27.903 1.00 26.67 316 THR A CA 1
ATOM 2193 C C . THR A 1 316 ? 7.027 8.482 29.117 1.00 26.23 316 THR A C 1
ATOM 2194 O O . THR A 1 316 ? 6.918 9.712 29.240 1.00 26.15 316 THR A O 1
ATOM 2198 N N . GLU A 1 317 ? 6.539 7.600 29.979 1.00 26.43 317 GLU A N 1
ATOM 2199 C CA . GLU A 1 317 ? 5.836 7.941 31.213 1.00 26.66 317 GLU A CA 1
ATOM 2200 C C . GLU A 1 317 ? 4.609 8.836 31.036 1.00 25.76 317 GLU A C 1
ATOM 2201 O O . GLU A 1 317 ? 4.138 9.429 31.997 1.00 25.34 317 GLU A O 1
ATOM 2207 N N . GLY A 1 318 ? 4.092 8.924 29.816 1.00 25.49 318 GLY A N 1
ATOM 2208 C CA . GLY A 1 318 ? 2.878 9.706 29.553 1.00 25.21 318 GLY A CA 1
ATOM 2209 C C . GLY A 1 318 ? 3.032 11.196 29.815 1.00 24.97 318 GLY A C 1
ATOM 2210 O O . GLY A 1 318 ? 2.055 11.876 30.137 1.00 25.45 318 GLY A O 1
ATOM 2211 N N . ARG A 1 319 ? 4.254 11.708 29.651 1.00 24.34 319 ARG A N 1
ATOM 2212 C CA . ARG A 1 319 ? 4.582 13.090 29.999 1.00 23.90 319 ARG A CA 1
ATOM 2213 C C . ARG A 1 319 ? 3.963 14.159 29.106 1.00 23.94 319 ARG A C 1
ATOM 2214 O O . ARG A 1 319 ? 4.099 14.128 27.865 1.00 23.69 319 ARG A O 1
ATOM 2222 N N . VAL A 1 320 ? 3.321 15.127 29.759 1.00 23.56 320 VAL A N 1
ATOM 2223 C CA . VAL A 1 320 ? 2.741 16.281 29.082 1.00 23.16 320 VAL A CA 1
ATOM 2224 C C . VAL A 1 320 ? 3.309 17.562 29.687 1.00 23.10 320 VAL A C 1
ATOM 2225 O O . VAL A 1 320 ? 3.346 17.731 30.920 1.00 23.54 320 VAL A O 1
ATOM 2229 N N . LEU A 1 321 ? 3.758 18.453 28.808 1.00 22.47 321 LEU A N 1
ATOM 2230 C CA . LEU A 1 321 ? 4.358 19.723 29.184 1.00 22.98 321 LEU A CA 1
ATOM 2231 C C . LEU A 1 321 ? 3.501 20.509 30.173 1.00 23.34 321 LEU A C 1
ATOM 2232 O O . LEU A 1 321 ? 2.332 20.802 29.903 1.00 23.03 321 LEU A O 1
ATOM 2237 N N . ASN A 1 322 ? 4.097 20.827 31.321 1.00 24.29 322 ASN A N 1
ATOM 2238 C CA . ASN A 1 322 ? 3.491 21.722 32.302 1.00 25.10 322 ASN A CA 1
ATOM 2239 C C . ASN A 1 322 ? 4.495 22.830 32.580 1.00 25.15 322 ASN A C 1
ATOM 2240 O O . ASN A 1 322 ? 5.467 22.618 33.313 1.00 25.52 322 ASN A O 1
ATOM 2245 N N . ALA A 1 323 ? 4.265 23.986 31.964 1.00 25.44 323 ALA A N 1
ATOM 2246 C CA . ALA A 1 323 ? 5.181 25.129 32.044 1.00 26.04 323 ALA A CA 1
ATOM 2247 C C . ALA A 1 323 ? 5.178 25.762 33.421 1.00 26.43 323 ALA A C 1
ATOM 2248 O O . ALA A 1 323 ? 6.228 26.193 33.900 1.00 26.30 323 ALA A O 1
ATOM 2250 N N . GLU A 1 324 ? 4.000 25.822 34.048 1.00 27.41 324 GLU A N 1
ATOM 2251 C CA . GLU A 1 324 ? 3.868 26.403 35.381 1.00 28.57 324 GLU A CA 1
ATOM 2252 C C . GLU A 1 324 ? 4.787 25.681 36.357 1.00 28.22 324 GLU A C 1
ATOM 2253 O O . GLU A 1 324 ? 5.580 26.314 37.056 1.00 28.26 324 GLU A O 1
ATOM 2259 N N . LYS A 1 325 ? 4.685 24.357 36.388 1.00 28.03 325 LYS A N 1
ATOM 2260 C CA . LYS A 1 325 ? 5.501 23.535 37.263 1.00 28.13 325 LYS A CA 1
ATOM 2261 C C . LYS A 1 325 ? 6.991 23.550 36.879 1.00 27.71 325 LYS A C 1
ATOM 2262 O O . LYS A 1 325 ? 7.841 23.680 37.759 1.00 27.79 325 LYS A O 1
ATOM 2268 N N . ALA A 1 326 ? 7.302 23.422 35.585 1.00 27.13 326 ALA A N 1
ATOM 2269 C CA . ALA A 1 326 ? 8.694 23.477 35.119 1.00 27.17 326 ALA A CA 1
ATOM 2270 C C . ALA A 1 326 ? 9.394 24.775 35.521 1.00 27.09 326 ALA A C 1
ATOM 2271 O O . ALA A 1 326 ? 10.502 24.749 36.064 1.00 27.23 326 ALA A O 1
ATOM 2273 N N . ILE A 1 327 ? 8.739 25.899 35.245 1.00 27.48 327 ILE A N 1
ATOM 2274 C CA . ILE A 1 327 ? 9.323 27.216 35.487 1.00 28.09 327 ILE A CA 1
ATOM 2275 C C . ILE A 1 327 ? 9.395 27.481 36.994 1.00 28.77 327 ILE A C 1
ATOM 2276 O O . ILE A 1 327 ? 10.448 27.864 37.505 1.00 28.63 327 ILE A O 1
ATOM 2281 N N . SER A 1 328 ? 8.289 27.229 37.695 1.00 29.95 328 SER A N 1
ATOM 2282 C CA . SER A 1 328 ? 8.242 27.345 39.158 1.00 31.90 328 SER A CA 1
ATOM 2283 C C . SER A 1 328 ? 9.355 26.544 39.840 1.00 32.23 328 SER A C 1
ATOM 2284 O O . SER A 1 328 ? 10.118 27.096 40.629 1.00 32.69 328 SER A O 1
ATOM 2287 N N . MET A 1 329 ? 9.463 25.257 39.515 1.00 32.92 329 MET A N 1
ATOM 2288 C CA . MET A 1 329 ? 10.494 24.390 40.111 1.00 33.62 329 MET A CA 1
ATOM 2289 C C . MET A 1 329 ? 11.910 24.879 39.827 1.00 33.49 329 MET A C 1
ATOM 2290 O O . MET A 1 329 ? 12.742 24.986 40.735 1.00 33.64 329 MET A O 1
ATOM 2295 N N . PHE A 1 330 ? 12.195 25.158 38.563 1.00 33.22 330 PHE A N 1
ATOM 2296 C CA . PHE A 1 330 ? 13.546 25.535 38.195 1.00 32.95 330 PHE A CA 1
ATOM 2297 C C . PHE A 1 330 ? 13.925 26.896 38.770 1.00 33.21 330 PHE A C 1
ATOM 2298 O O . PHE A 1 330 ? 15.020 27.062 39.306 1.00 32.50 330 PHE A O 1
ATOM 2306 N N . CYS A 1 331 ? 13.013 27.857 38.654 1.00 33.67 331 CYS A N 1
ATOM 2307 C CA . CYS A 1 331 ? 13.289 29.219 39.087 1.00 34.89 331 CYS A CA 1
ATOM 2308 C C . CYS A 1 331 ? 13.269 29.397 40.607 1.00 36.12 331 CYS A C 1
ATOM 2309 O O . CYS A 1 331 ? 14.040 30.202 41.127 1.00 36.72 331 CYS A O 1
ATOM 2312 N N . LYS A 1 332 ? 12.417 28.644 41.311 1.00 37.41 332 LYS A N 1
ATOM 2313 C CA . LYS A 1 332 ? 12.351 28.712 42.789 1.00 38.98 332 LYS A CA 1
ATOM 2314 C C . LYS A 1 332 ? 13.671 28.302 43.429 1.00 39.28 332 LYS A C 1
ATOM 2315 O O . LYS A 1 332 ? 14.578 29.124 43.572 1.00 40.39 332 LYS A O 1
#